Protein AF-A2EHW1-F1 (afdb_monomer_lite)

Organism: Trichomonas vaginalis (strain ATCC PRA-98 / G3) (NCBI:txid412133)

pLDDT: mean 80.48, std 20.57, range [30.06, 97.81]

Radius of gyration: 55.53 Å; chains: 1; bounding box: 112×64×142 Å

Structure (mmCIF, N/CA/C/O backbone):
data_AF-A2EHW1-F1
#
_entry.id   AF-A2EHW1-F1
#
loop_
_atom_site.group_PDB
_atom_site.id
_atom_site.type_symbol
_atom_site.label_atom_id
_atom_site.label_alt_id
_atom_site.label_comp_id
_atom_site.label_asym_id
_atom_site.label_entity_id
_atom_site.label_seq_id
_atom_site.pdbx_PDB_ins_code
_atom_site.Cartn_x
_atom_site.Cartn_y
_atom_site.Cartn_z
_atom_site.occupancy
_atom_site.B_iso_or_equiv
_atom_site.auth_seq_id
_atom_site.auth_comp_id
_atom_site.auth_asym_id
_atom_site.auth_atom_id
_atom_site.pdbx_PDB_model_num
ATOM 1 N N . MET A 1 1 ? 36.639 52.905 -74.252 1.00 49.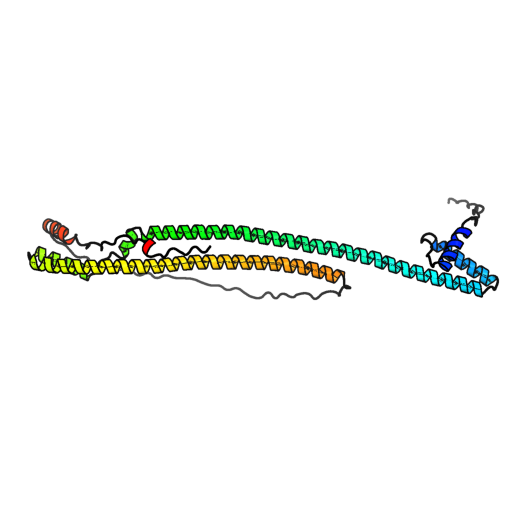22 1 MET A N 1
ATOM 2 C CA . MET A 1 1 ? 37.059 51.633 -74.877 1.00 49.22 1 MET A CA 1
ATOM 3 C C . MET A 1 1 ? 38.467 51.355 -74.392 1.00 49.22 1 MET A C 1
ATOM 5 O O . MET A 1 1 ? 39.350 52.115 -74.764 1.00 49.22 1 MET A O 1
ATOM 9 N N . ASN A 1 2 ? 38.679 50.335 -73.559 1.00 42.06 2 ASN A N 1
ATOM 10 C CA . ASN A 1 2 ? 40.015 50.007 -73.055 1.00 42.06 2 ASN A CA 1
ATOM 11 C C . ASN A 1 2 ? 40.366 48.599 -73.540 1.00 42.06 2 ASN A C 1
ATOM 13 O O . ASN A 1 2 ? 39.681 47.640 -73.194 1.00 42.06 2 ASN A O 1
ATOM 17 N N . SER A 1 3 ? 41.390 48.505 -74.386 1.00 50.28 3 SER A N 1
ATOM 18 C CA . SER A 1 3 ? 41.899 47.240 -74.917 1.00 50.28 3 SER A CA 1
ATOM 19 C C . SER A 1 3 ? 42.761 46.544 -73.861 1.00 50.28 3 SER A C 1
ATOM 21 O O . SER A 1 3 ? 43.635 47.179 -73.271 1.00 50.28 3 SER A O 1
ATOM 23 N N . VAL A 1 4 ? 42.522 45.252 -73.628 1.00 63.62 4 VAL A N 1
ATOM 24 C CA . VAL A 1 4 ? 43.394 44.403 -72.805 1.00 63.62 4 VAL A CA 1
ATOM 25 C C . VAL A 1 4 ? 44.365 43.684 -73.749 1.00 63.62 4 VAL A C 1
ATOM 27 O O . VAL A 1 4 ? 43.897 43.024 -74.679 1.00 63.62 4 VAL A O 1
ATOM 30 N N . PRO A 1 5 ? 45.693 43.802 -73.563 1.00 69.38 5 PRO A N 1
ATOM 31 C CA . PRO A 1 5 ? 46.661 43.151 -74.440 1.00 69.38 5 PRO A CA 1
ATOM 32 C C . PRO A 1 5 ? 46.635 41.618 -74.276 1.00 69.38 5 PRO A C 1
ATOM 34 O O . PRO A 1 5 ? 46.357 41.123 -73.180 1.00 69.38 5 PRO A O 1
ATOM 37 N N . PRO A 1 6 ? 46.943 40.848 -75.337 1.00 63.81 6 PRO A N 1
ATOM 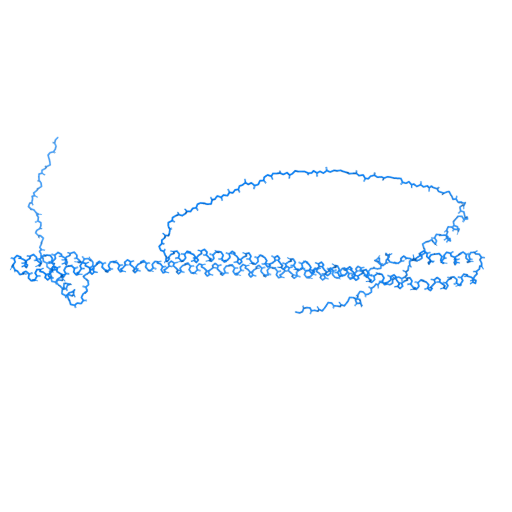38 C CA . PRO A 1 6 ? 46.996 39.392 -75.265 1.00 63.81 6 PRO A CA 1
ATOM 39 C C . PRO A 1 6 ? 48.167 38.916 -74.393 1.00 63.81 6 PRO A C 1
ATOM 41 O O . PRO A 1 6 ? 49.275 39.447 -74.465 1.00 63.81 6 PRO A O 1
ATOM 44 N N . ILE A 1 7 ? 47.920 37.883 -73.586 1.00 60.62 7 ILE A N 1
ATOM 45 C CA . ILE A 1 7 ? 48.936 37.248 -72.736 1.00 60.62 7 ILE A CA 1
ATOM 46 C C . ILE A 1 7 ? 49.773 36.277 -73.598 1.00 60.62 7 ILE A C 1
ATOM 48 O O . ILE A 1 7 ? 49.178 35.495 -74.344 1.00 60.62 7 ILE A O 1
ATOM 52 N N . PRO A 1 8 ? 51.120 36.282 -73.510 1.00 59.97 8 PRO A N 1
ATOM 53 C CA . PRO A 1 8 ? 51.968 35.326 -74.225 1.00 59.97 8 PRO A CA 1
ATOM 54 C C . PRO A 1 8 ? 51.675 33.867 -73.846 1.00 59.97 8 PRO A C 1
ATOM 56 O O . PRO A 1 8 ? 51.462 33.551 -72.677 1.00 59.97 8 PRO A O 1
ATOM 59 N N . ILE A 1 9 ? 51.699 32.970 -74.836 1.00 58.19 9 ILE A N 1
ATOM 60 C CA . ILE A 1 9 ? 51.361 31.543 -74.667 1.00 58.19 9 ILE A CA 1
ATOM 61 C C . ILE A 1 9 ? 52.586 30.697 -74.253 1.00 58.19 9 ILE A C 1
ATOM 63 O O . ILE A 1 9 ? 52.431 29.616 -73.678 1.00 58.19 9 ILE A O 1
ATOM 67 N N . ASP A 1 10 ? 53.804 31.203 -74.464 1.00 54.31 10 ASP A N 1
ATOM 68 C CA . ASP A 1 10 ? 55.065 30.476 -74.262 1.00 54.31 10 ASP A CA 1
ATOM 69 C C . ASP A 1 10 ? 55.515 30.395 -72.792 1.00 54.31 10 ASP A C 1
ATOM 71 O O . ASP A 1 10 ? 56.568 30.898 -72.400 1.00 54.31 10 ASP A O 1
ATOM 75 N N . SER A 1 11 ? 54.711 29.732 -71.956 1.00 52.84 11 SER A N 1
ATOM 76 C CA . SER A 1 11 ? 55.116 29.194 -70.645 1.00 52.84 11 SER A CA 1
ATOM 77 C C . SER A 1 11 ? 54.158 28.102 -70.150 1.00 52.84 11 SER A C 1
ATOM 79 O O . SER A 1 11 ? 53.658 28.151 -69.027 1.00 52.84 11 SER A O 1
ATOM 81 N N . ILE A 1 12 ? 53.913 27.069 -70.966 1.00 50.34 12 ILE A N 1
ATOM 82 C CA . ILE A 1 12 ? 53.386 25.796 -70.448 1.00 50.34 12 ILE A CA 1
ATOM 83 C C . ILE A 1 12 ? 54.565 25.043 -69.807 1.00 50.34 12 ILE A C 1
ATOM 85 O O . ILE A 1 12 ? 55.431 24.561 -70.543 1.00 50.34 12 ILE A O 1
ATOM 89 N N . PRO A 1 13 ? 54.642 24.903 -68.468 1.00 43.25 13 PRO A N 1
ATOM 90 C CA . PRO A 1 13 ? 55.707 24.123 -67.854 1.00 43.25 13 PRO A CA 1
ATOM 91 C C . PRO A 1 13 ? 55.554 22.656 -68.263 1.00 43.25 13 PRO A C 1
ATOM 93 O O . PRO A 1 13 ? 54.538 22.021 -67.963 1.00 43.25 13 PRO A O 1
ATOM 96 N N . GLN A 1 14 ? 56.564 22.096 -68.938 1.00 45.50 14 GLN A N 1
ATOM 97 C CA . GLN A 1 14 ? 56.573 20.669 -69.251 1.00 45.50 14 GLN A CA 1
ATOM 98 C C . GLN A 1 14 ? 56.538 19.866 -67.948 1.00 45.50 14 GLN A C 1
ATOM 100 O O . GLN A 1 14 ? 57.493 19.846 -67.170 1.00 45.50 14 GLN A O 1
ATOM 105 N N . ARG A 1 15 ? 55.406 19.199 -67.708 1.00 42.69 15 ARG A N 1
ATOM 106 C CA . ARG A 1 15 ? 55.162 18.386 -66.517 1.00 42.69 15 ARG A CA 1
ATOM 107 C C . ARG A 1 15 ? 56.039 17.135 -66.569 1.00 42.69 15 ARG A C 1
ATOM 109 O O . ARG A 1 15 ? 55.625 16.122 -67.129 1.00 42.69 15 ARG A O 1
ATOM 116 N N . GLN A 1 16 ? 57.250 17.224 -66.018 1.00 37.16 16 GLN A N 1
ATOM 117 C CA . GLN A 1 16 ? 58.227 16.137 -66.074 1.00 37.16 16 GLN A CA 1
ATOM 118 C C . GLN A 1 16 ? 57.637 14.818 -65.531 1.00 37.16 16 GLN A C 1
ATOM 120 O O . GLN A 1 16 ? 57.125 14.795 -64.408 1.00 37.16 16 GLN A O 1
ATOM 125 N N . PRO A 1 17 ? 57.715 13.707 -66.287 1.00 47.66 17 PRO A N 1
ATOM 126 C CA . PRO A 1 17 ? 57.222 12.403 -65.855 1.00 47.66 17 PRO A CA 1
ATOM 127 C C . PRO A 1 17 ? 58.277 11.659 -65.012 1.00 47.66 17 PRO A C 1
ATOM 129 O O . PRO A 1 17 ? 58.669 10.538 -65.333 1.00 47.66 17 PRO A O 1
ATOM 132 N N . SER A 1 18 ? 58.769 12.288 -63.943 1.00 43.53 18 SER A N 1
ATOM 133 C CA . SER A 1 18 ? 59.871 11.788 -63.112 1.00 43.53 18 SER A CA 1
ATOM 134 C C . SER A 1 18 ? 59.390 11.210 -61.766 1.00 43.53 18 SER A C 1
ATOM 136 O O . SER A 1 18 ? 58.634 11.826 -61.020 1.00 43.53 18 SER A O 1
ATOM 138 N N . GLY A 1 19 ? 59.836 9.989 -61.441 1.00 45.03 19 GLY A N 1
ATOM 139 C CA . GLY A 1 19 ? 59.755 9.387 -60.097 1.00 45.03 19 GLY A CA 1
ATOM 140 C C . GLY A 1 19 ? 58.565 8.462 -59.783 1.00 45.03 19 GLY A C 1
ATOM 141 O O . GLY A 1 19 ? 58.765 7.439 -59.134 1.00 45.03 19 GLY A O 1
ATOM 142 N N . MET A 1 20 ? 57.339 8.749 -60.240 1.00 50.03 20 MET A N 1
ATOM 143 C CA . MET A 1 20 ? 56.143 8.019 -59.754 1.00 50.03 20 MET A CA 1
ATOM 144 C C . MET A 1 20 ? 55.995 6.551 -60.209 1.00 50.03 20 MET A C 1
ATOM 146 O O . MET A 1 20 ? 55.277 5.796 -59.561 1.00 50.03 20 MET A O 1
ATOM 150 N N . GLY A 1 21 ? 56.640 6.117 -61.297 1.00 51.91 21 GLY A N 1
ATOM 151 C CA . GLY A 1 21 ? 56.399 4.779 -61.865 1.00 51.91 21 GLY A CA 1
ATOM 152 C C . GLY A 1 21 ? 56.788 3.614 -60.942 1.00 51.91 21 GLY A C 1
ATOM 153 O O . GLY A 1 21 ? 56.045 2.641 -60.825 1.00 51.91 21 GLY A O 1
ATOM 154 N N . ALA A 1 22 ? 57.925 3.731 -60.248 1.00 59.19 22 ALA A N 1
ATOM 155 C CA . ALA A 1 22 ? 58.480 2.649 -59.433 1.00 59.19 22 ALA A CA 1
ATOM 156 C C . ALA A 1 22 ? 57.615 2.308 -58.207 1.00 59.19 22 ALA A C 1
ATOM 158 O O . ALA A 1 22 ? 57.425 1.133 -57.904 1.00 59.19 22 ALA A O 1
ATOM 159 N N . SER A 1 23 ? 57.047 3.308 -57.523 1.00 71.56 23 SER A N 1
ATOM 160 C CA . SER A 1 23 ? 56.159 3.057 -56.380 1.00 71.56 23 SER A CA 1
ATOM 161 C C . SER A 1 23 ? 54.808 2.495 -56.821 1.00 71.56 23 SER A C 1
ATOM 163 O O . SER A 1 23 ? 54.303 1.569 -56.195 1.00 71.56 23 SER A O 1
ATOM 165 N N . VAL A 1 24 ? 54.240 2.992 -57.925 1.00 82.12 24 VAL A N 1
ATOM 166 C CA . VAL A 1 24 ? 52.931 2.544 -58.430 1.00 82.12 24 VAL A CA 1
ATOM 167 C C . VAL A 1 24 ? 52.966 1.081 -58.905 1.00 82.12 24 VAL A C 1
ATOM 169 O O . VAL A 1 24 ? 52.016 0.344 -58.640 1.00 82.12 24 VAL A O 1
ATOM 172 N N . GLN A 1 25 ? 54.066 0.631 -59.522 1.00 83.88 25 GLN A N 1
ATOM 173 C CA . GLN A 1 25 ? 54.260 -0.773 -59.912 1.00 83.88 25 GLN A CA 1
ATOM 174 C C . GLN A 1 25 ? 54.230 -1.729 -58.702 1.00 83.88 25 GLN A C 1
ATOM 176 O O . GLN A 1 25 ? 53.579 -2.771 -58.769 1.00 83.88 25 GLN A O 1
ATOM 181 N N . VAL A 1 26 ? 54.845 -1.356 -57.570 1.00 88.44 26 VAL A N 1
ATOM 182 C CA . VAL A 1 26 ? 54.869 -2.192 -56.351 1.00 88.44 26 VAL A CA 1
ATOM 183 C C . VAL A 1 26 ? 53.459 -2.501 -55.839 1.00 88.44 26 VAL A C 1
ATOM 185 O O . VAL A 1 26 ? 53.190 -3.635 -55.452 1.00 88.44 26 VAL A O 1
ATOM 188 N N . TYR A 1 27 ? 52.517 -1.554 -55.896 1.00 88.06 27 TYR A N 1
ATOM 189 C CA . TYR A 1 27 ? 51.133 -1.822 -55.478 1.00 88.06 27 TYR A CA 1
ATOM 190 C C . TYR A 1 27 ? 50.378 -2.763 -56.428 1.00 88.06 27 TYR A C 1
ATOM 192 O O . TYR A 1 27 ? 49.493 -3.491 -55.981 1.00 88.06 27 TYR A O 1
ATOM 200 N N . ILE A 1 28 ? 50.728 -2.785 -57.718 1.00 87.44 28 ILE A N 1
ATOM 201 C CA . ILE A 1 28 ? 50.175 -3.754 -58.676 1.00 87.44 28 ILE A CA 1
ATOM 202 C C . ILE A 1 28 ? 50.731 -5.148 -58.372 1.00 87.44 28 ILE A C 1
ATOM 204 O O . ILE A 1 28 ? 49.962 -6.104 -58.273 1.00 87.44 28 ILE A O 1
ATOM 208 N N . ASP A 1 29 ? 52.043 -5.263 -58.161 1.00 89.25 29 ASP A N 1
ATOM 209 C CA . ASP A 1 29 ? 52.689 -6.543 -57.861 1.00 89.25 29 ASP A CA 1
ATOM 210 C C . ASP A 1 29 ? 52.258 -7.108 -56.500 1.00 89.25 29 ASP A C 1
ATOM 212 O O . ASP A 1 29 ? 52.049 -8.317 -56.382 1.00 89.25 29 ASP A O 1
ATOM 216 N N . ASN A 1 30 ? 52.043 -6.256 -55.493 1.00 88.75 30 ASN A N 1
ATOM 217 C CA . ASN A 1 30 ? 51.473 -6.659 -54.206 1.00 88.75 30 ASN A CA 1
ATOM 218 C C . ASN A 1 30 ? 50.011 -7.103 -54.361 1.00 88.75 30 ASN A C 1
ATOM 220 O O . ASN A 1 30 ? 49.659 -8.184 -53.896 1.00 88.75 30 ASN A O 1
ATOM 224 N N . PHE A 1 31 ? 49.168 -6.371 -55.101 1.00 90.12 31 PHE A N 1
ATOM 225 C CA . PHE A 1 31 ? 47.794 -6.819 -55.364 1.00 90.12 31 PHE A CA 1
ATOM 226 C C . PHE A 1 31 ? 47.738 -8.154 -56.136 1.00 90.12 31 PHE A C 1
ATOM 228 O O . PHE A 1 31 ? 46.830 -8.958 -55.926 1.00 90.12 31 PHE A O 1
ATOM 235 N N . VAL A 1 32 ? 48.717 -8.440 -56.999 1.00 88.38 32 VAL A N 1
ATOM 236 C CA . VAL A 1 32 ? 48.831 -9.740 -57.684 1.00 88.38 32 VAL A CA 1
ATOM 237 C C . VAL A 1 32 ? 49.306 -10.858 -56.741 1.00 88.38 32 VAL A C 1
ATOM 239 O O . VAL A 1 32 ? 48.840 -11.987 -56.886 1.00 88.38 32 VAL A O 1
ATOM 242 N N . LYS A 1 33 ? 50.193 -10.570 -55.776 1.00 89.81 33 LYS A N 1
ATOM 243 C CA . LYS A 1 33 ? 50.791 -11.568 -54.863 1.00 89.81 33 LYS A CA 1
ATOM 244 C C . LYS A 1 33 ? 49.969 -11.839 -53.598 1.00 89.81 33 LYS A C 1
ATOM 246 O O . LYS A 1 33 ? 49.763 -12.998 -53.257 1.00 89.81 33 LYS A O 1
ATOM 251 N N . SER A 1 34 ? 49.517 -10.796 -52.903 1.00 84.38 34 SER A N 1
ATOM 252 C CA . SER A 1 34 ? 48.830 -10.869 -51.601 1.00 84.38 34 SER A CA 1
ATOM 253 C C . SER A 1 34 ? 47.405 -10.303 -51.611 1.00 84.38 34 SER A C 1
ATOM 255 O O . SER A 1 34 ? 46.733 -10.331 -50.582 1.00 84.38 34 SER A O 1
ATOM 257 N N . LYS A 1 35 ? 46.916 -9.802 -52.760 1.00 84.88 35 LYS A N 1
ATOM 258 C CA . LYS A 1 35 ? 45.606 -9.126 -52.915 1.00 84.88 35 LYS A CA 1
ATOM 259 C C . LYS A 1 35 ? 45.428 -7.873 -52.039 1.00 84.88 35 LYS A C 1
ATOM 261 O O . LYS A 1 35 ? 44.315 -7.362 -51.914 1.00 84.88 35 LYS A O 1
ATOM 266 N N . GLU A 1 36 ? 46.519 -7.321 -51.507 1.00 87.00 36 GLU A N 1
ATOM 267 C CA . GLU A 1 36 ? 46.533 -6.045 -50.787 1.00 87.00 36 GLU A CA 1
ATOM 268 C C . GLU A 1 36 ? 46.075 -4.881 -51.677 1.00 87.00 36 GLU A C 1
ATOM 270 O O . GLU A 1 36 ? 46.576 -4.682 -52.785 1.00 87.00 36 GLU A O 1
ATOM 275 N N . LEU A 1 37 ? 45.124 -4.086 -51.181 1.00 88.50 37 LEU A N 1
ATOM 276 C CA . LEU A 1 37 ? 44.618 -2.914 -51.891 1.00 88.50 37 LEU A CA 1
ATOM 277 C C . LEU A 1 37 ? 45.583 -1.719 -51.766 1.00 88.50 37 LEU A C 1
ATOM 279 O O . LEU A 1 37 ? 46.001 -1.394 -50.652 1.00 88.50 37 LEU A O 1
ATOM 283 N N . PRO A 1 38 ? 45.870 -0.987 -52.863 1.00 88.56 38 PRO A N 1
ATOM 284 C CA . PRO A 1 38 ? 46.638 0.251 -52.785 1.00 88.56 38 PRO A CA 1
ATOM 285 C C . PRO A 1 38 ? 45.957 1.310 -51.891 1.00 88.56 38 PRO A C 1
ATOM 287 O O . PRO A 1 38 ? 44.718 1.371 -51.846 1.00 88.56 38 PRO A O 1
ATOM 290 N N . PRO A 1 39 ? 46.716 2.216 -51.243 1.00 87.81 39 PRO A N 1
ATOM 291 C CA . PRO A 1 39 ? 46.153 3.293 -50.432 1.00 87.81 39 PRO A CA 1
ATOM 292 C C . PRO A 1 39 ? 45.126 4.151 -51.201 1.00 87.81 39 PRO A C 1
ATOM 294 O O . PRO A 1 39 ? 45.353 4.462 -52.376 1.00 87.81 39 PRO A O 1
ATOM 297 N N . PRO A 1 40 ? 44.025 4.614 -50.569 1.00 84.81 40 PRO A N 1
ATOM 298 C CA . PRO A 1 40 ? 42.991 5.405 -51.248 1.00 84.81 40 PRO A CA 1
ATOM 299 C C . PRO A 1 40 ? 43.506 6.671 -51.950 1.00 84.81 40 PRO A C 1
ATOM 301 O O . PRO A 1 40 ? 42.953 7.066 -52.974 1.00 84.81 40 PRO A O 1
ATOM 304 N N . SER A 1 41 ? 44.582 7.273 -51.435 1.00 89.31 41 SER A N 1
ATOM 305 C CA . SER A 1 41 ? 45.274 8.431 -52.019 1.00 89.31 41 SER A CA 1
ATOM 306 C C . SER A 1 41 ? 46.006 8.127 -53.332 1.00 89.31 41 SER A C 1
ATOM 308 O O . SER A 1 41 ? 46.181 9.022 -54.152 1.00 89.31 41 SER A O 1
ATOM 310 N N . GLN A 1 42 ? 46.420 6.877 -53.550 1.00 89.50 42 GLN A N 1
ATOM 311 C CA . GLN A 1 42 ? 47.201 6.449 -54.716 1.00 89.50 42 GLN A CA 1
ATOM 312 C C . GLN A 1 42 ? 46.383 5.626 -55.719 1.00 89.50 42 GLN A C 1
ATOM 314 O O . GLN A 1 42 ? 46.794 5.479 -56.870 1.00 89.50 42 GLN A O 1
ATOM 319 N N . LYS A 1 43 ? 45.188 5.163 -55.323 1.00 88.50 43 LYS A N 1
ATOM 320 C CA . LYS A 1 43 ? 44.203 4.456 -56.158 1.00 88.50 43 LYS A CA 1
ATOM 321 C C . LYS A 1 43 ? 44.100 5.006 -57.588 1.00 88.50 43 LYS A C 1
ATOM 323 O O . LYS A 1 43 ? 44.143 4.238 -58.544 1.00 88.50 43 LYS A O 1
ATOM 328 N N . ALA A 1 44 ? 43.972 6.326 -57.743 1.00 90.12 44 ALA A N 1
ATOM 329 C CA . ALA A 1 44 ? 43.828 6.962 -59.054 1.00 90.12 44 ALA A CA 1
ATOM 330 C C . ALA A 1 44 ? 45.074 6.787 -59.943 1.00 90.12 44 ALA A C 1
ATOM 332 O O . ALA A 1 44 ? 44.933 6.488 -61.126 1.00 90.12 44 ALA A O 1
ATOM 333 N N . ALA A 1 45 ? 46.278 6.907 -59.374 1.00 91.19 45 ALA A N 1
ATOM 334 C CA . ALA A 1 45 ? 47.534 6.704 -60.095 1.00 91.19 45 ALA A CA 1
ATOM 335 C C . ALA A 1 45 ? 47.733 5.231 -60.491 1.00 91.19 45 ALA A C 1
ATOM 337 O O . ALA A 1 45 ? 48.152 4.953 -61.612 1.00 91.19 45 ALA A O 1
ATOM 338 N N . VAL A 1 46 ? 47.362 4.287 -59.615 1.00 92.00 46 VAL A N 1
ATOM 339 C CA . VAL A 1 46 ? 47.406 2.842 -59.911 1.00 92.00 46 VAL A CA 1
ATOM 340 C C . VAL A 1 46 ? 46.479 2.482 -61.073 1.00 92.00 46 VAL A C 1
ATOM 342 O O . VAL A 1 46 ? 46.910 1.791 -61.994 1.00 92.00 46 VAL A O 1
ATOM 345 N N . PHE A 1 47 ? 45.242 2.993 -61.096 1.00 93.69 47 PHE A N 1
ATOM 346 C CA . PHE A 1 47 ? 44.338 2.756 -62.228 1.00 93.69 47 PHE A CA 1
ATOM 347 C C . PHE A 1 47 ? 44.823 3.415 -63.523 1.00 93.69 47 PHE A C 1
ATOM 349 O O . PHE A 1 47 ? 44.871 2.739 -64.545 1.00 93.69 47 PHE A O 1
ATOM 356 N N . GLN A 1 48 ? 45.274 4.673 -63.483 1.00 92.75 48 GLN A N 1
ATOM 357 C CA . GLN A 1 48 ? 45.843 5.348 -64.659 1.00 92.75 48 GLN A CA 1
ATOM 358 C C . GLN A 1 48 ? 47.057 4.600 -65.233 1.00 92.75 48 GLN A C 1
ATOM 360 O O . GLN A 1 48 ? 47.208 4.511 -66.451 1.00 92.75 48 GLN A O 1
ATOM 365 N N . TYR A 1 49 ? 47.904 4.025 -64.375 1.00 93.75 49 TYR A N 1
ATOM 366 C CA . TYR A 1 49 ? 49.061 3.246 -64.805 1.00 93.75 49 TYR A CA 1
ATOM 367 C C . TYR A 1 49 ? 48.675 1.856 -65.341 1.00 93.75 49 TYR A C 1
ATOM 369 O O . TYR A 1 49 ? 49.200 1.452 -66.374 1.00 93.75 49 TYR A O 1
ATOM 377 N N . LEU A 1 50 ? 47.699 1.164 -64.736 1.00 92.62 50 LEU A N 1
ATOM 378 C CA . LEU A 1 50 ? 47.122 -0.075 -65.289 1.00 92.62 50 LEU A CA 1
ATOM 379 C C . LEU A 1 50 ? 46.452 0.149 -66.654 1.00 92.62 50 LEU A C 1
ATOM 381 O O . LEU A 1 50 ? 46.629 -0.660 -67.566 1.00 92.62 50 LEU A O 1
ATOM 385 N N . ASP A 1 51 ? 45.699 1.241 -66.812 1.00 93.88 51 ASP A N 1
ATOM 386 C CA . ASP A 1 51 ? 45.087 1.614 -68.088 1.00 93.88 51 ASP A CA 1
ATOM 387 C C . ASP A 1 51 ? 46.158 1.935 -69.142 1.00 93.88 51 ASP A C 1
ATOM 389 O O . ASP A 1 51 ? 46.020 1.483 -70.281 1.00 93.88 51 ASP A O 1
ATOM 393 N N . LYS A 1 52 ? 47.252 2.621 -68.767 1.00 94.06 52 LYS A N 1
ATOM 394 C CA . LYS A 1 52 ? 48.409 2.833 -69.651 1.00 94.06 52 LYS A CA 1
ATOM 395 C C . LYS A 1 52 ? 49.061 1.508 -70.059 1.00 94.06 52 LYS A C 1
ATOM 397 O O . LYS A 1 52 ? 49.166 1.248 -71.250 1.00 94.06 52 LYS A O 1
ATOM 402 N N . LEU A 1 53 ? 49.434 0.648 -69.107 1.00 93.19 53 LEU A N 1
ATOM 403 C CA . LEU A 1 53 ? 50.059 -0.655 -69.388 1.00 93.19 53 LEU A CA 1
ATOM 404 C C . LEU A 1 53 ? 49.189 -1.526 -70.310 1.00 93.19 53 LEU A C 1
ATOM 406 O O . LEU A 1 53 ? 49.704 -2.170 -71.224 1.00 93.19 53 LEU A O 1
ATOM 410 N N . ARG A 1 54 ? 47.860 -1.502 -70.132 1.00 95.19 54 ARG A N 1
ATOM 411 C CA . ARG A 1 54 ? 46.912 -2.165 -71.041 1.00 95.19 54 ARG A CA 1
ATOM 412 C C . ARG A 1 54 ? 46.963 -1.584 -72.458 1.00 95.19 54 ARG A C 1
ATOM 414 O O . ARG A 1 54 ? 46.916 -2.353 -73.415 1.00 95.19 54 ARG A O 1
ATOM 421 N N . ILE A 1 55 ? 47.009 -0.257 -72.599 1.00 94.06 55 ILE A N 1
ATOM 422 C CA . ILE A 1 55 ? 47.056 0.431 -73.900 1.00 94.06 55 ILE A CA 1
ATOM 423 C C . ILE A 1 55 ? 48.394 0.165 -74.605 1.00 94.06 55 ILE A C 1
ATOM 425 O O . ILE A 1 55 ? 48.383 -0.241 -75.765 1.00 94.06 55 ILE A O 1
ATOM 429 N N . ASP A 1 56 ? 49.519 0.296 -73.902 1.00 94.88 56 ASP A N 1
ATOM 430 C CA . ASP A 1 56 ? 50.864 0.049 -74.438 1.00 94.88 56 ASP A CA 1
ATOM 431 C C . ASP A 1 56 ? 51.020 -1.416 -74.902 1.00 94.88 56 ASP A C 1
ATOM 433 O O . ASP A 1 56 ? 51.524 -1.683 -75.998 1.00 94.88 56 ASP A O 1
ATOM 437 N N . ALA A 1 57 ? 50.504 -2.378 -74.123 1.00 93.69 57 ALA A N 1
ATOM 438 C CA . ALA A 1 57 ? 50.475 -3.793 -74.500 1.00 93.69 57 ALA A CA 1
ATOM 439 C C . ALA A 1 57 ? 49.558 -4.059 -75.709 1.00 93.69 57 ALA A C 1
ATOM 441 O O . ALA A 1 57 ? 49.922 -4.824 -76.603 1.00 93.69 57 ALA A O 1
ATOM 442 N N . ALA A 1 58 ? 48.388 -3.414 -75.780 1.00 93.12 58 ALA A N 1
ATOM 443 C CA . ALA A 1 58 ? 47.464 -3.559 -76.907 1.00 93.12 58 ALA A CA 1
ATOM 444 C C . ALA A 1 58 ? 48.033 -2.967 -78.210 1.00 93.12 58 ALA A C 1
ATOM 446 O O . ALA A 1 58 ? 47.937 -3.607 -79.259 1.00 93.12 58 ALA A O 1
ATOM 447 N N . ALA A 1 59 ? 48.678 -1.797 -78.144 1.00 94.38 59 ALA A N 1
ATOM 448 C CA . ALA A 1 59 ? 49.388 -1.186 -79.269 1.00 94.38 59 ALA A CA 1
ATOM 449 C C . ALA A 1 59 ? 50.541 -2.081 -79.763 1.00 94.38 59 ALA A C 1
ATOM 451 O O . ALA A 1 59 ? 50.700 -2.287 -80.966 1.00 94.38 59 ALA A O 1
ATOM 452 N N . SER A 1 60 ? 51.263 -2.712 -78.832 1.00 95.12 60 SER A N 1
ATOM 453 C CA . SER A 1 60 ? 52.322 -3.696 -79.110 1.00 95.12 60 SER A CA 1
ATOM 454 C C . SER A 1 60 ? 51.804 -5.074 -79.564 1.00 95.12 60 SER A C 1
ATOM 456 O O . SER A 1 60 ? 52.590 -6.008 -79.706 1.00 95.12 60 SER A O 1
ATOM 458 N N . ARG A 1 61 ? 50.487 -5.237 -79.786 1.00 93.44 61 ARG A N 1
ATOM 459 C CA . ARG A 1 61 ? 49.806 -6.505 -80.139 1.00 93.44 61 ARG A CA 1
ATOM 460 C C . ARG A 1 61 ? 49.954 -7.631 -79.095 1.00 93.44 61 ARG A C 1
ATOM 462 O O . ARG A 1 61 ? 49.642 -8.788 -79.371 1.00 93.44 61 ARG A O 1
ATOM 469 N N . MET A 1 62 ? 50.360 -7.308 -77.867 1.00 95.44 62 MET A N 1
ATOM 470 C CA . MET A 1 62 ? 50.507 -8.240 -76.741 1.00 95.44 62 MET A CA 1
ATOM 471 C C . MET A 1 62 ? 49.165 -8.445 -76.018 1.00 95.44 62 MET A C 1
ATOM 473 O O . MET A 1 62 ? 48.987 -8.121 -74.843 1.00 95.44 62 MET A O 1
ATOM 477 N N . TYR A 1 63 ? 48.179 -8.988 -76.742 1.00 93.25 63 TYR A N 1
ATOM 478 C CA . TYR A 1 63 ? 46.786 -9.080 -76.280 1.00 93.25 63 TYR A CA 1
ATOM 479 C C . TYR A 1 63 ? 46.599 -9.882 -74.980 1.00 93.25 63 TYR A C 1
ATOM 481 O O . TYR A 1 63 ? 45.694 -9.577 -74.204 1.00 93.25 63 TYR A O 1
ATOM 489 N N . LYS A 1 64 ? 47.461 -10.875 -74.710 1.00 94.56 64 LYS A N 1
ATOM 490 C CA . LYS A 1 64 ? 47.433 -11.664 -73.464 1.00 94.56 64 LYS A CA 1
ATOM 491 C C . LYS A 1 64 ? 47.705 -10.792 -72.234 1.00 94.56 64 LYS A C 1
ATOM 493 O O . LYS A 1 64 ? 46.983 -10.890 -71.244 1.00 94.56 64 LYS A O 1
ATOM 498 N N . ASP A 1 65 ? 48.690 -9.903 -72.315 1.00 91.12 65 ASP A N 1
ATOM 499 C CA . ASP A 1 65 ? 49.048 -9.008 -71.214 1.00 91.12 65 ASP A CA 1
ATOM 500 C C . ASP A 1 65 ? 48.055 -7.850 -71.082 1.00 91.12 65 ASP A C 1
ATOM 502 O O . ASP A 1 65 ? 47.644 -7.521 -69.971 1.00 91.12 65 ASP A O 1
ATOM 506 N N . ALA A 1 66 ? 47.541 -7.317 -72.196 1.00 91.94 66 ALA A N 1
ATOM 507 C CA . ALA A 1 66 ? 46.431 -6.362 -72.161 1.00 91.94 66 ALA A CA 1
ATOM 508 C C . ALA A 1 66 ? 45.189 -6.941 -71.441 1.00 91.94 66 ALA A C 1
ATOM 510 O O . ALA A 1 66 ? 44.602 -6.276 -70.583 1.00 91.94 66 ALA A O 1
ATOM 511 N N . ALA A 1 67 ? 44.828 -8.202 -71.713 1.00 94.44 67 ALA A N 1
ATOM 512 C CA . ALA A 1 67 ? 43.748 -8.898 -71.010 1.00 94.44 67 ALA A CA 1
ATOM 513 C C . ALA A 1 67 ? 44.061 -9.114 -69.515 1.00 94.44 67 ALA A C 1
ATOM 515 O O . ALA A 1 67 ? 43.197 -8.886 -68.666 1.00 94.44 67 ALA A O 1
ATOM 516 N N . LYS A 1 68 ? 45.306 -9.474 -69.172 1.00 95.06 68 LYS A N 1
ATOM 517 C CA . LYS A 1 68 ? 45.783 -9.604 -67.784 1.00 95.06 68 LYS A CA 1
ATOM 518 C C . LYS A 1 68 ? 45.657 -8.285 -67.009 1.00 95.06 68 LYS A C 1
ATOM 520 O O . LYS A 1 68 ? 45.071 -8.281 -65.928 1.00 95.06 68 LYS A O 1
ATOM 525 N N . TYR A 1 69 ? 46.125 -7.162 -67.561 1.00 94.25 69 TYR A N 1
ATOM 526 C CA . TYR A 1 69 ? 45.981 -5.842 -66.930 1.00 94.25 69 TYR A CA 1
ATOM 527 C C . TYR A 1 69 ? 44.511 -5.411 -66.807 1.00 94.25 69 TYR A C 1
ATOM 529 O O . TYR A 1 69 ? 44.115 -4.852 -65.782 1.00 94.25 69 TYR A O 1
ATOM 537 N N . GLN A 1 70 ? 43.669 -5.724 -67.801 1.00 94.62 70 GLN A N 1
ATOM 538 C CA . GLN A 1 70 ? 42.227 -5.479 -67.717 1.00 94.62 70 GLN A CA 1
ATOM 539 C C . GLN A 1 70 ? 41.569 -6.292 -66.590 1.00 94.62 70 GLN A C 1
ATOM 541 O O . GLN A 1 70 ? 40.733 -5.746 -65.869 1.00 94.62 70 GLN A O 1
ATOM 546 N N . GLN A 1 71 ? 41.943 -7.562 -66.407 1.00 94.25 71 GLN A N 1
ATOM 547 C CA . GLN A 1 71 ? 41.400 -8.389 -65.330 1.00 94.25 71 GLN A CA 1
ATOM 548 C C . GLN A 1 71 ? 41.891 -7.926 -63.953 1.00 94.25 71 GLN A C 1
ATOM 550 O O . GLN A 1 71 ? 41.073 -7.768 -63.055 1.00 94.25 71 GLN A O 1
ATOM 555 N N . ILE A 1 72 ? 43.180 -7.594 -63.802 1.00 92.88 72 ILE A N 1
ATOM 556 C CA . ILE A 1 72 ? 43.726 -6.995 -62.569 1.00 92.88 72 ILE A CA 1
ATOM 557 C C . ILE A 1 72 ? 42.964 -5.711 -62.201 1.00 92.88 72 ILE A C 1
ATOM 559 O O . ILE A 1 72 ? 42.606 -5.520 -61.040 1.00 92.88 72 ILE A O 1
ATOM 563 N N . SER A 1 73 ? 42.657 -4.859 -63.186 1.00 92.75 73 SER A N 1
ATOM 564 C CA . SER A 1 73 ? 41.862 -3.645 -62.974 1.00 92.75 73 SER A CA 1
ATOM 565 C C . SER A 1 73 ? 40.431 -3.960 -62.499 1.00 92.75 73 SER A C 1
ATOM 567 O O . SER A 1 73 ? 39.975 -3.373 -61.517 1.00 92.75 73 SER A O 1
ATOM 569 N N . LYS A 1 74 ? 39.742 -4.939 -63.108 1.00 94.06 74 LYS A N 1
ATOM 570 C CA . LYS A 1 74 ? 38.406 -5.396 -62.666 1.00 94.06 74 LYS A CA 1
ATOM 571 C C . LYS A 1 74 ? 38.422 -5.970 -61.245 1.00 94.06 74 LYS A C 1
ATOM 573 O O . LYS A 1 74 ? 37.641 -5.521 -60.408 1.00 94.06 74 LYS A O 1
ATOM 578 N N . ASP A 1 75 ? 39.328 -6.908 -60.966 1.00 91.38 75 ASP A N 1
ATOM 579 C CA . ASP A 1 75 ? 39.534 -7.510 -59.643 1.00 91.38 75 ASP A CA 1
ATOM 580 C C . ASP A 1 75 ? 39.730 -6.424 -58.572 1.00 91.38 75 ASP A C 1
ATOM 582 O O . ASP A 1 75 ? 39.108 -6.458 -57.510 1.00 91.38 75 ASP A O 1
ATOM 586 N N . MET A 1 76 ? 40.580 -5.432 -58.858 1.00 91.19 76 MET A N 1
ATOM 587 C CA . MET A 1 76 ? 40.899 -4.349 -57.929 1.00 91.19 76 MET A CA 1
ATOM 588 C C . MET A 1 76 ? 39.708 -3.399 -57.727 1.00 91.19 76 MET A C 1
ATOM 590 O O . MET A 1 76 ? 39.452 -2.967 -56.603 1.00 91.19 76 MET A O 1
ATOM 594 N N . GLN A 1 77 ? 38.932 -3.100 -58.776 1.00 90.75 77 GLN A N 1
ATOM 595 C CA . GLN A 1 77 ? 37.683 -2.336 -58.655 1.00 90.75 77 GLN A CA 1
ATOM 596 C C . GLN A 1 77 ? 36.659 -3.062 -57.773 1.00 90.75 77 GLN A C 1
ATOM 598 O O . GLN A 1 77 ? 36.062 -2.432 -56.898 1.00 90.75 77 GLN A O 1
ATOM 603 N N . GLN A 1 78 ? 36.499 -4.377 -57.950 1.00 91.50 78 GLN A N 1
ATOM 604 C CA . GLN A 1 78 ? 35.608 -5.202 -57.134 1.00 91.50 78 GLN A CA 1
ATOM 605 C C . GLN A 1 78 ? 36.078 -5.275 -55.674 1.00 91.50 78 GLN A C 1
ATOM 607 O O . GLN A 1 78 ? 35.271 -5.080 -54.767 1.00 91.50 78 GLN A O 1
ATOM 612 N N . ALA A 1 79 ? 37.375 -5.466 -55.426 1.00 89.19 79 ALA A N 1
ATOM 613 C CA . ALA A 1 79 ? 37.938 -5.470 -54.077 1.00 89.19 79 ALA A CA 1
ATOM 614 C C . ALA A 1 79 ? 37.756 -4.110 -53.366 1.00 89.19 79 ALA A C 1
ATOM 616 O O . ALA A 1 79 ? 37.318 -4.070 -52.217 1.00 89.19 79 ALA A O 1
ATOM 617 N N . TYR A 1 80 ? 37.972 -2.984 -54.060 1.00 88.62 80 TYR A N 1
ATOM 618 C CA . TYR A 1 80 ? 37.664 -1.651 -53.520 1.00 88.62 80 TYR A CA 1
ATOM 619 C C . TYR A 1 80 ? 36.169 -1.419 -53.258 1.00 88.62 80 TYR A C 1
ATOM 621 O O . TYR A 1 80 ? 35.830 -0.622 -52.382 1.00 88.62 80 TYR A O 1
ATOM 629 N N . PHE A 1 81 ? 35.274 -2.044 -54.028 1.00 89.00 81 PHE A N 1
ATOM 630 C CA . PHE A 1 81 ? 33.835 -1.991 -53.768 1.00 89.00 81 PHE A CA 1
ATOM 631 C C . PHE A 1 81 ? 33.493 -2.772 -52.493 1.00 89.00 81 PHE A C 1
ATOM 633 O O . PHE A 1 81 ? 32.855 -2.220 -51.600 1.00 89.00 81 PHE A O 1
ATOM 640 N N . VAL A 1 82 ? 33.995 -4.005 -52.364 1.00 89.06 82 VAL A N 1
ATOM 641 C CA . VAL A 1 82 ? 33.790 -4.847 -51.175 1.00 89.06 82 VAL A CA 1
ATOM 642 C C . VAL A 1 82 ? 34.317 -4.164 -49.911 1.00 89.06 82 VAL A C 1
ATOM 644 O O . VAL A 1 82 ? 33.556 -4.030 -48.958 1.00 89.06 82 VAL A O 1
ATOM 647 N N . GLU A 1 83 ? 35.551 -3.648 -49.896 1.00 87.69 83 GLU A N 1
ATOM 648 C CA . GLU A 1 83 ? 36.096 -2.996 -48.692 1.00 87.69 83 GLU A CA 1
ATOM 649 C C . GLU A 1 83 ? 35.320 -1.717 -48.317 1.00 87.69 83 GLU A C 1
ATOM 651 O O . GLU A 1 83 ? 35.126 -1.425 -47.136 1.00 87.69 83 GLU A O 1
ATOM 656 N N . ARG A 1 84 ? 34.780 -0.981 -49.302 1.00 87.00 84 ARG A N 1
ATOM 657 C CA . ARG A 1 84 ? 33.912 0.183 -49.046 1.00 87.00 84 ARG A CA 1
ATOM 658 C C . ARG A 1 84 ? 32.596 -0.214 -48.376 1.00 87.00 84 ARG A C 1
ATOM 660 O O . ARG A 1 84 ? 32.159 0.477 -47.454 1.00 87.00 84 ARG A O 1
ATOM 667 N N . GLU A 1 85 ? 31.958 -1.293 -48.824 1.00 87.56 85 GLU A N 1
ATOM 668 C CA . GLU A 1 85 ? 30.731 -1.789 -48.192 1.00 87.56 85 GLU A CA 1
ATOM 669 C C . GLU A 1 85 ? 31.020 -2.443 -46.830 1.00 87.56 85 GLU A C 1
ATOM 671 O O . GLU A 1 85 ? 30.266 -2.224 -45.883 1.00 87.56 85 GLU A O 1
ATOM 676 N N . MET A 1 86 ? 32.160 -3.122 -46.668 1.00 85.06 86 MET A N 1
ATOM 677 C CA . MET A 1 86 ? 32.619 -3.643 -45.376 1.00 85.06 86 MET A CA 1
ATOM 678 C C . MET A 1 86 ? 32.874 -2.525 -44.357 1.00 85.06 86 MET A C 1
ATOM 680 O O . MET A 1 86 ? 32.440 -2.649 -43.212 1.00 85.06 86 MET A O 1
ATOM 684 N N . GLU A 1 87 ? 33.495 -1.403 -44.733 1.00 87.50 87 GLU A N 1
ATOM 685 C CA . GLU A 1 87 ? 33.703 -0.285 -43.799 1.00 87.50 87 GLU A CA 1
ATOM 686 C C . GLU A 1 87 ? 32.399 0.476 -43.489 1.00 87.50 87 GLU A C 1
ATOM 688 O O . GLU A 1 87 ? 32.176 0.888 -42.346 1.00 87.50 87 GLU A O 1
ATOM 693 N N . LYS A 1 88 ? 31.460 0.576 -44.443 1.00 86.94 88 LYS A N 1
ATOM 694 C CA . LYS A 1 88 ? 30.079 1.011 -44.148 1.00 86.94 88 LYS A CA 1
ATOM 695 C C . LYS A 1 88 ? 29.397 0.080 -43.140 1.00 86.94 88 LYS A C 1
ATOM 697 O O . LYS A 1 88 ? 28.769 0.567 -42.200 1.00 86.94 88 LYS A O 1
ATOM 702 N N . MET A 1 89 ? 29.530 -1.240 -43.290 1.00 85.88 89 MET A N 1
ATOM 703 C CA . MET A 1 89 ? 28.982 -2.205 -42.332 1.00 85.88 89 MET A CA 1
ATOM 704 C C . MET A 1 89 ? 29.665 -2.092 -40.963 1.00 85.88 89 MET A C 1
ATOM 706 O O . MET A 1 89 ? 28.967 -2.008 -39.958 1.00 85.88 89 MET A O 1
ATOM 710 N N . ARG A 1 90 ? 31.000 -1.993 -40.886 1.00 89.00 90 ARG A N 1
ATOM 711 C CA . ARG A 1 90 ? 31.740 -1.791 -39.622 1.00 89.00 90 ARG A CA 1
ATOM 712 C C . ARG A 1 90 ? 31.312 -0.506 -38.907 1.00 89.00 90 ARG A C 1
ATOM 714 O O . ARG A 1 90 ? 31.006 -0.544 -37.715 1.00 89.00 90 ARG A O 1
ATOM 721 N N . THR A 1 91 ? 31.253 0.627 -39.610 1.00 88.81 91 THR A N 1
ATOM 722 C CA . THR A 1 91 ? 30.828 1.917 -39.028 1.00 88.81 91 THR A CA 1
ATOM 723 C C . THR A 1 91 ? 29.360 1.913 -38.599 1.00 88.81 91 THR A C 1
ATOM 725 O O . THR A 1 91 ? 29.038 2.445 -37.535 1.00 88.81 91 THR A O 1
ATOM 728 N N . THR A 1 92 ? 28.477 1.259 -39.357 1.00 86.94 92 THR A N 1
ATOM 729 C CA . THR A 1 92 ? 27.057 1.096 -39.001 1.00 86.94 92 THR A CA 1
ATOM 730 C C . THR A 1 92 ? 26.886 0.183 -37.784 1.00 86.94 92 THR A C 1
ATOM 732 O O . THR A 1 92 ? 26.248 0.580 -36.811 1.00 86.94 92 THR A O 1
ATOM 735 N N . SER A 1 93 ? 27.543 -0.979 -37.761 1.00 88.00 93 SER A N 1
ATOM 736 C CA . SER A 1 93 ? 27.545 -1.908 -36.623 1.00 88.00 93 SER A CA 1
ATOM 737 C C . SER A 1 93 ? 28.094 -1.266 -35.346 1.00 88.00 93 SER A C 1
ATOM 739 O O . SER A 1 93 ? 27.512 -1.436 -34.275 1.00 88.00 93 SER A O 1
ATOM 741 N N . ARG A 1 94 ? 29.164 -0.459 -35.444 1.00 90.00 94 ARG A N 1
ATOM 742 C CA . ARG A 1 94 ? 29.683 0.335 -34.315 1.00 90.00 94 ARG A CA 1
ATOM 743 C C . ARG A 1 94 ? 28.628 1.308 -33.774 1.00 90.00 94 ARG A C 1
ATOM 745 O O . ARG A 1 94 ? 28.424 1.342 -32.565 1.00 90.00 94 ARG A O 1
ATOM 752 N N . ARG A 1 95 ? 27.921 2.043 -34.646 1.00 89.25 95 ARG A N 1
ATOM 753 C CA . ARG A 1 95 ? 26.843 2.980 -34.259 1.00 89.25 95 ARG A CA 1
ATOM 754 C C . ARG A 1 95 ? 25.646 2.277 -33.608 1.00 89.25 95 ARG A C 1
ATOM 756 O O . ARG A 1 95 ? 25.128 2.769 -32.611 1.00 89.25 95 ARG A O 1
ATOM 763 N N . ILE A 1 96 ? 25.227 1.124 -34.134 1.00 88.62 96 ILE A N 1
ATOM 764 C CA . ILE A 1 96 ? 24.142 0.318 -33.547 1.00 88.62 96 ILE A CA 1
ATOM 765 C C . ILE A 1 96 ? 24.563 -0.212 -32.168 1.00 88.62 96 ILE A C 1
ATOM 767 O O . ILE A 1 96 ? 23.786 -0.141 -31.216 1.00 88.62 96 ILE A O 1
ATOM 771 N N . SER A 1 97 ? 25.806 -0.686 -32.031 1.00 90.31 97 SER A N 1
ATOM 772 C CA . SER A 1 97 ? 26.350 -1.195 -30.767 1.00 90.31 97 SER A CA 1
ATOM 773 C C . SER A 1 97 ? 26.423 -0.116 -29.678 1.00 90.31 97 SER A C 1
ATOM 775 O O . SER A 1 97 ? 25.925 -0.327 -28.569 1.00 90.31 97 SER A O 1
ATOM 777 N N . THR A 1 98 ? 26.950 1.078 -29.984 1.00 92.56 98 THR A N 1
ATOM 778 C CA . THR A 1 98 ? 27.006 2.181 -29.006 1.00 92.56 98 THR A CA 1
ATOM 779 C C . THR A 1 98 ? 25.614 2.691 -28.631 1.00 92.56 98 THR A C 1
ATOM 781 O O . THR A 1 98 ? 25.347 2.894 -27.445 1.00 92.56 98 THR A O 1
ATOM 784 N N . ALA A 1 99 ? 24.693 2.814 -29.594 1.00 90.69 99 ALA A N 1
ATOM 785 C CA . ALA A 1 99 ? 23.301 3.175 -29.321 1.00 90.69 99 ALA A CA 1
ATOM 786 C C . ALA A 1 99 ? 22.594 2.137 -28.428 1.00 90.69 99 ALA A C 1
ATOM 788 O O . ALA A 1 99 ? 21.911 2.505 -27.472 1.00 90.69 99 ALA A O 1
ATOM 789 N N . ARG A 1 100 ? 22.791 0.837 -28.689 1.00 90.25 100 ARG A N 1
ATOM 790 C CA . ARG A 1 100 ? 22.244 -0.250 -27.862 1.00 90.25 100 ARG A CA 1
ATOM 791 C C . ARG A 1 100 ? 22.813 -0.232 -26.443 1.00 90.25 100 ARG A C 1
ATOM 793 O O . ARG A 1 100 ? 22.046 -0.389 -25.498 1.00 90.25 100 ARG A O 1
ATOM 800 N N . SER A 1 101 ? 24.117 0.003 -26.289 1.00 93.56 101 SER A N 1
ATOM 801 C CA . SER A 1 101 ? 24.766 0.135 -24.977 1.00 93.56 101 SER A CA 1
ATOM 802 C C . SER A 1 101 ? 24.179 1.303 -24.171 1.00 93.56 101 SER A C 1
ATOM 804 O O . SER A 1 101 ? 23.747 1.117 -23.034 1.00 93.56 101 SER A O 1
ATOM 806 N N . ALA A 1 102 ? 24.030 2.482 -24.787 1.00 94.56 102 ALA A N 1
ATOM 807 C CA . ALA A 1 102 ? 23.423 3.648 -24.140 1.00 94.56 102 ALA A CA 1
ATOM 808 C C . ALA A 1 102 ? 21.965 3.401 -23.696 1.00 94.56 102 ALA A C 1
ATOM 810 O O . ALA A 1 102 ? 21.579 3.789 -22.591 1.00 94.56 102 ALA A O 1
ATOM 811 N N . LEU A 1 103 ? 21.158 2.715 -24.517 1.00 93.12 103 LEU A N 1
ATOM 812 C CA . LEU A 1 103 ? 19.790 2.331 -24.145 1.00 93.12 103 LEU A CA 1
ATOM 813 C C . LEU A 1 103 ? 19.761 1.287 -23.018 1.00 93.12 103 LEU A C 1
ATOM 815 O O . LEU A 1 103 ? 18.900 1.374 -22.144 1.00 93.12 103 LEU A O 1
ATOM 819 N N . GLN A 1 104 ? 20.710 0.347 -22.982 1.00 94.12 104 GLN A N 1
ATOM 820 C CA . GLN A 1 104 ? 20.820 -0.631 -21.896 1.00 94.12 104 GLN A CA 1
ATOM 821 C C . GLN A 1 104 ? 21.161 0.049 -20.559 1.00 94.12 104 GLN A C 1
ATOM 823 O O . GLN A 1 104 ? 20.494 -0.207 -19.558 1.00 94.12 104 GLN A O 1
ATOM 828 N N . THR A 1 105 ? 22.120 0.981 -20.547 1.00 95.94 105 THR A N 1
ATOM 829 C CA . THR A 1 105 ? 22.434 1.801 -19.362 1.00 95.94 105 THR A CA 1
ATOM 830 C C . THR A 1 105 ? 21.221 2.618 -18.906 1.00 95.94 105 THR A C 1
ATOM 832 O O . THR A 1 105 ? 20.958 2.715 -17.706 1.00 95.94 105 THR A O 1
ATOM 835 N N . LYS A 1 106 ? 20.423 3.143 -19.849 1.00 94.75 106 LYS A N 1
ATOM 836 C CA . LYS A 1 106 ? 19.169 3.845 -19.539 1.00 94.75 106 LYS A CA 1
ATOM 837 C C . LYS A 1 106 ? 18.128 2.928 -18.884 1.00 94.75 106 LYS A C 1
ATOM 839 O O . LYS A 1 106 ? 17.484 3.365 -17.934 1.00 94.75 106 LYS A O 1
ATOM 844 N N . ILE A 1 107 ? 17.986 1.671 -19.327 1.00 94.81 107 ILE A N 1
ATOM 845 C CA . ILE A 1 107 ? 17.126 0.674 -18.657 1.00 94.81 107 ILE A CA 1
ATOM 846 C C . ILE A 1 107 ? 17.589 0.453 -17.215 1.00 94.81 107 ILE A C 1
ATOM 848 O O . ILE A 1 107 ? 16.764 0.531 -16.304 1.00 94.81 107 ILE A O 1
ATOM 852 N N . SER A 1 108 ? 18.886 0.222 -16.990 1.00 95.94 108 SER A N 1
ATOM 853 C CA . SER A 1 108 ? 19.432 -0.024 -15.648 1.00 95.94 108 SER A CA 1
ATOM 854 C C . SER A 1 108 ? 19.210 1.165 -14.707 1.00 95.94 108 SER A C 1
ATOM 856 O O . SER A 1 108 ? 18.690 0.984 -13.609 1.00 95.94 108 SER A O 1
ATOM 858 N N . SER A 1 109 ? 19.519 2.385 -15.159 1.00 96.38 109 SER A N 1
ATOM 859 C CA . SER A 1 109 ? 19.336 3.618 -14.381 1.00 96.38 109 SER A CA 1
ATOM 860 C C . SER A 1 109 ? 17.862 3.881 -14.036 1.00 96.38 109 SER A C 1
ATOM 862 O O . SER A 1 109 ? 17.533 4.090 -12.870 1.00 96.38 109 SER A O 1
ATOM 864 N N . ASN A 1 110 ? 16.957 3.767 -15.014 1.00 94.88 110 ASN A N 1
ATOM 865 C CA . ASN A 1 110 ? 15.510 3.915 -14.815 1.00 94.88 110 ASN A CA 1
ATOM 866 C C . ASN A 1 110 ? 14.946 2.838 -13.863 1.00 94.88 110 ASN A C 1
ATOM 868 O O . ASN A 1 110 ? 14.110 3.125 -13.012 1.00 94.88 110 ASN A O 1
ATOM 872 N N . THR A 1 111 ? 15.433 1.597 -13.964 1.00 95.50 111 THR A N 1
ATOM 873 C CA . THR A 1 111 ? 15.041 0.502 -13.056 1.00 95.50 111 THR A CA 1
ATOM 874 C C . THR A 1 111 ? 15.514 0.766 -11.626 1.00 95.50 111 THR A C 1
ATOM 876 O O . THR A 1 111 ? 14.751 0.558 -10.684 1.00 95.50 111 THR A O 1
ATOM 879 N N . GLN A 1 112 ? 16.740 1.272 -11.452 1.00 97.19 112 GLN A N 1
ATOM 880 C CA . GLN A 1 112 ? 17.275 1.660 -10.147 1.00 97.19 112 GLN A CA 1
ATOM 881 C C . GLN A 1 112 ? 16.466 2.806 -9.523 1.00 97.19 112 GLN A C 1
ATOM 883 O O . GLN A 1 112 ? 16.105 2.704 -8.354 1.00 97.19 112 GLN A O 1
ATOM 888 N N . GLN A 1 113 ? 16.121 3.840 -10.300 1.00 96.31 113 GLN A N 1
ATOM 889 C CA . GLN A 1 113 ? 15.289 4.964 -9.851 1.00 96.31 113 GLN A CA 1
ATOM 890 C C . GLN A 1 113 ? 13.942 4.481 -9.298 1.00 96.31 113 GLN A C 1
ATOM 892 O O . GLN A 1 113 ? 13.675 4.670 -8.109 1.00 96.31 113 GLN A O 1
ATOM 897 N N . TYR A 1 114 ? 13.148 3.758 -10.096 1.00 96.12 114 TYR A N 1
ATOM 898 C CA . TYR A 1 114 ? 11.857 3.236 -9.635 1.00 96.12 114 TYR A CA 1
ATOM 899 C C . TYR A 1 114 ? 11.982 2.280 -8.438 1.00 96.12 114 TYR A C 1
ATOM 901 O O . TYR A 1 114 ? 11.131 2.299 -7.552 1.00 96.12 114 TYR A O 1
ATOM 909 N N . ASN A 1 115 ? 13.037 1.461 -8.362 1.00 96.62 115 ASN A N 1
ATOM 910 C CA . ASN A 1 115 ? 13.265 0.617 -7.188 1.00 96.62 115 ASN A CA 1
ATOM 911 C C . ASN A 1 115 ? 13.553 1.471 -5.935 1.00 96.62 115 ASN A C 1
ATOM 913 O O . ASN A 1 115 ? 12.984 1.196 -4.881 1.00 96.62 115 ASN A O 1
ATOM 917 N N . THR A 1 116 ? 14.352 2.543 -6.033 1.00 97.69 116 THR A N 1
ATOM 918 C CA . THR A 1 116 ? 14.571 3.454 -4.892 1.00 97.69 116 THR A CA 1
ATOM 919 C C . THR A 1 116 ? 13.313 4.227 -4.489 1.00 97.69 116 THR A C 1
ATOM 921 O O . THR A 1 116 ? 13.089 4.434 -3.300 1.00 97.69 116 THR A O 1
ATOM 924 N N . GLU A 1 117 ? 12.450 4.603 -5.437 1.00 96.75 117 GLU A N 1
ATOM 925 C CA . GLU A 1 117 ? 11.147 5.214 -5.135 1.00 96.75 117 GLU A CA 1
ATOM 926 C C . GLU A 1 117 ? 10.210 4.240 -4.407 1.00 96.75 117 GLU A C 1
ATOM 928 O O . GLU A 1 117 ? 9.591 4.619 -3.412 1.00 96.75 117 GLU A O 1
ATOM 933 N N . ILE A 1 118 ? 10.155 2.977 -4.845 1.00 97.19 118 ILE A N 1
ATOM 934 C CA . ILE A 1 118 ? 9.361 1.918 -4.204 1.00 97.19 118 ILE A CA 1
ATOM 935 C C . ILE A 1 118 ? 9.839 1.667 -2.766 1.00 97.19 118 ILE A C 1
ATOM 937 O O . ILE A 1 118 ? 9.008 1.624 -1.857 1.00 97.19 118 ILE A O 1
ATOM 941 N N . GLU A 1 119 ? 11.149 1.561 -2.519 1.00 97.81 119 GLU A N 1
ATOM 942 C CA . GLU A 1 119 ? 11.669 1.373 -1.155 1.00 97.81 119 GLU A CA 1
ATOM 943 C C . GLU A 1 119 ? 11.467 2.612 -0.270 1.00 97.81 119 GLU A C 1
ATOM 945 O O . GLU A 1 119 ? 11.062 2.488 0.886 1.00 97.81 119 GLU A O 1
ATOM 950 N N . ASN A 1 120 ? 11.643 3.826 -0.802 1.00 97.69 120 ASN A N 1
ATOM 951 C CA . ASN A 1 120 ? 11.316 5.057 -0.076 1.00 97.69 120 ASN A CA 1
ATOM 952 C C . ASN A 1 120 ? 9.819 5.129 0.283 1.00 97.69 120 ASN A C 1
ATOM 954 O O . ASN A 1 120 ? 9.462 5.529 1.395 1.00 97.69 120 ASN A O 1
ATOM 958 N N . TYR A 1 121 ? 8.938 4.688 -0.620 1.00 97.38 121 TYR A N 1
ATOM 959 C CA . TYR A 1 121 ? 7.499 4.614 -0.377 1.00 97.38 121 TYR A CA 1
ATOM 960 C C . TYR A 1 121 ? 7.138 3.564 0.686 1.00 97.38 121 TYR A C 1
ATOM 962 O O . TYR A 1 121 ? 6.395 3.883 1.617 1.00 97.38 121 TYR A O 1
ATOM 970 N N . LYS A 1 122 ? 7.709 2.352 0.617 1.00 97.12 122 LYS A N 1
ATOM 971 C CA . LYS A 1 122 ? 7.567 1.314 1.657 1.00 97.12 122 LYS A CA 1
ATOM 972 C C . LYS A 1 122 ? 8.024 1.827 3.023 1.00 97.12 122 LYS A C 1
ATOM 974 O O . LYS A 1 122 ? 7.270 1.745 3.987 1.00 97.12 122 LYS A O 1
ATOM 979 N N . ASN A 1 123 ? 9.210 2.432 3.100 1.00 97.62 123 ASN A N 1
ATOM 980 C CA . ASN A 1 123 ? 9.762 2.987 4.338 1.00 97.62 123 ASN A CA 1
ATOM 981 C C . ASN A 1 123 ? 8.885 4.099 4.935 1.00 97.62 123 ASN A C 1
ATOM 983 O O . ASN A 1 123 ? 8.718 4.166 6.155 1.00 97.62 123 ASN A O 1
ATOM 987 N N . LYS A 1 124 ? 8.269 4.945 4.098 1.00 97.50 124 LYS A N 1
ATOM 988 C CA . LYS A 1 124 ? 7.264 5.917 4.552 1.00 97.50 124 LYS A CA 1
ATOM 989 C C . LYS A 1 124 ? 6.006 5.220 5.085 1.00 97.50 124 LYS A C 1
ATOM 991 O O . LYS A 1 124 ? 5.525 5.574 6.159 1.00 97.50 124 LYS A O 1
ATOM 996 N N . ARG A 1 125 ? 5.499 4.205 4.378 1.00 96.88 125 ARG A N 1
ATOM 997 C CA . ARG A 1 125 ? 4.290 3.462 4.769 1.00 96.88 125 ARG A CA 1
ATOM 998 C C . ARG A 1 125 ? 4.463 2.632 6.035 1.00 96.88 125 ARG A C 1
ATOM 1000 O O . ARG A 1 125 ? 3.530 2.593 6.824 1.00 96.88 125 ARG A O 1
ATOM 1007 N N . MET A 1 126 ? 5.636 2.056 6.294 1.00 97.00 126 MET A N 1
ATOM 1008 C CA . MET A 1 126 ? 5.908 1.378 7.570 1.00 97.00 126 MET A CA 1
ATOM 1009 C C . MET A 1 126 ? 5.822 2.348 8.759 1.00 97.00 126 MET A C 1
ATOM 1011 O O . MET A 1 126 ? 5.215 2.014 9.771 1.00 97.00 126 MET A O 1
ATOM 1015 N N . LYS A 1 127 ? 6.337 3.579 8.614 1.00 97.50 127 LYS A N 1
ATOM 1016 C CA . LYS A 1 127 ? 6.223 4.629 9.644 1.00 97.50 127 LYS A CA 1
ATOM 1017 C C . LYS A 1 127 ? 4.786 5.122 9.839 1.00 97.50 127 LYS A C 1
ATOM 1019 O O . LYS A 1 127 ? 4.398 5.435 10.957 1.00 97.50 127 LYS A O 1
ATOM 1024 N N . GLU A 1 128 ? 3.991 5.191 8.772 1.00 96.94 128 GLU A N 1
ATOM 1025 C CA . GLU A 1 128 ? 2.557 5.506 8.871 1.00 96.94 128 GLU A CA 1
ATOM 1026 C C . GLU A 1 128 ? 1.766 4.360 9.536 1.00 96.94 128 GLU A C 1
ATOM 1028 O O . GLU A 1 128 ? 0.943 4.624 10.406 1.00 96.94 128 GLU A O 1
ATOM 1033 N N . LEU A 1 129 ? 2.063 3.096 9.208 1.00 96.94 129 LEU A N 1
ATOM 1034 C CA . LEU A 1 129 ? 1.449 1.917 9.835 1.00 96.94 129 LEU A CA 1
ATOM 1035 C C . LEU A 1 129 ? 1.797 1.798 11.326 1.00 96.94 129 LEU A C 1
ATOM 1037 O O . LEU A 1 129 ? 0.941 1.417 12.120 1.00 96.94 129 LEU A O 1
ATOM 1041 N N . GLN A 1 130 ? 3.030 2.135 11.716 1.00 97.00 130 GLN A N 1
ATOM 1042 C CA . GLN A 1 130 ? 3.426 2.169 13.124 1.00 97.00 130 GLN A CA 1
ATOM 1043 C C . GLN A 1 130 ? 2.565 3.167 13.913 1.00 97.00 130 GLN A C 1
ATOM 1045 O O . GLN A 1 130 ? 2.007 2.790 14.935 1.00 97.00 130 GLN A O 1
ATOM 1050 N N . LYS A 1 131 ? 2.355 4.383 13.390 1.00 97.12 131 LYS A N 1
ATOM 1051 C CA . LYS A 1 131 ? 1.488 5.391 14.027 1.00 97.12 131 LYS A CA 1
ATOM 1052 C C . LYS A 1 131 ? 0.027 4.960 14.150 1.00 97.12 131 LYS A C 1
ATOM 1054 O O . LYS A 1 131 ? -0.630 5.304 15.125 1.00 97.12 131 LYS A O 1
ATOM 1059 N N . ILE A 1 132 ? -0.481 4.204 13.175 1.00 96.62 132 ILE A N 1
ATOM 1060 C CA . ILE A 1 132 ? -1.825 3.612 13.254 1.00 96.62 132 ILE A CA 1
ATOM 1061 C C . ILE A 1 132 ? -1.884 2.613 14.419 1.00 96.62 132 ILE A C 1
ATOM 1063 O O . ILE A 1 132 ? -2.803 2.690 15.225 1.00 96.62 132 ILE A O 1
ATOM 1067 N N . LYS A 1 133 ? -0.875 1.741 14.574 1.00 95.38 133 LYS A N 1
ATOM 1068 C CA . LYS A 1 133 ? -0.790 0.810 15.715 1.00 95.38 133 LYS A CA 1
ATOM 1069 C C . LYS A 1 133 ? -0.655 1.525 17.062 1.00 95.38 133 LYS A C 1
ATOM 1071 O O . LYS A 1 133 ? -1.346 1.153 18.001 1.00 95.38 133 LYS A O 1
ATOM 1076 N N . GLU A 1 134 ? 0.180 2.560 17.145 1.00 96.69 134 GLU A N 1
ATOM 1077 C CA . GLU A 1 134 ? 0.335 3.395 18.346 1.00 96.69 134 GLU A CA 1
ATOM 1078 C C . GLU A 1 134 ? -1.020 4.010 18.751 1.00 96.69 134 GLU A C 1
ATOM 1080 O O . GLU A 1 134 ? -1.454 3.846 19.889 1.00 96.69 134 GLU A O 1
ATOM 1085 N N . SER A 1 135 ? -1.769 4.579 17.799 1.00 96.50 135 SER A N 1
ATOM 1086 C CA . SER A 1 135 ? -3.119 5.098 18.064 1.00 96.50 135 SER A CA 1
ATOM 1087 C C . SER A 1 135 ? -4.154 4.003 18.373 1.00 96.50 135 SER A C 1
ATOM 1089 O O . SER A 1 135 ? -5.093 4.227 19.135 1.00 96.50 135 SER A O 1
ATOM 1091 N N . HIS A 1 136 ? -3.996 2.787 17.840 1.00 96.25 136 HIS A N 1
ATOM 1092 C CA . HIS A 1 136 ? -4.836 1.643 18.221 1.00 96.25 136 HIS A CA 1
ATOM 1093 C C . HIS A 1 136 ? -4.589 1.212 19.671 1.00 96.25 136 HIS A C 1
ATOM 1095 O O . HIS A 1 136 ? -5.544 0.857 20.362 1.00 96.25 136 HIS A O 1
ATOM 1101 N N . GLU A 1 137 ? -3.348 1.293 20.160 1.00 94.69 137 GLU A N 1
ATOM 1102 C CA . GLU A 1 137 ? -3.009 1.068 21.570 1.00 94.69 137 GLU A CA 1
ATOM 1103 C C . GLU A 1 137 ? -3.536 2.191 22.482 1.00 94.69 137 GLU A C 1
ATOM 1105 O O . GLU A 1 137 ? -4.050 1.894 23.562 1.00 94.69 137 GLU A O 1
ATOM 1110 N N . GLU A 1 138 ? -3.503 3.454 22.044 1.00 95.56 138 GLU A N 1
ATOM 1111 C CA . GLU A 1 138 ? -4.147 4.583 22.741 1.00 95.56 138 GLU A CA 1
ATOM 1112 C C . GLU A 1 138 ? -5.666 4.372 22.869 1.00 95.56 138 GLU A C 1
ATOM 1114 O O . GLU A 1 138 ? -6.200 4.402 23.977 1.00 95.56 138 GLU A O 1
ATOM 1119 N N . GLN A 1 139 ? -6.361 4.041 21.774 1.00 94.00 139 GLN A N 1
ATOM 1120 C CA . GLN A 1 139 ? -7.802 3.735 21.776 1.00 94.00 139 GLN A CA 1
ATOM 1121 C C . GLN A 1 139 ? -8.161 2.575 22.721 1.00 94.00 139 GLN A C 1
ATOM 1123 O O . GLN A 1 139 ? -9.224 2.575 23.344 1.00 94.00 139 GLN A O 1
ATOM 1128 N N . LEU A 1 140 ? -7.283 1.573 22.843 1.00 93.38 140 LEU A N 1
ATOM 1129 C CA . LEU A 1 140 ? -7.457 0.453 23.771 1.00 93.38 140 LEU A CA 1
ATOM 1130 C C . LEU A 1 140 ? -7.265 0.879 25.237 1.00 93.38 140 LEU A C 1
ATOM 1132 O O . LEU A 1 140 ? -7.952 0.354 26.115 1.00 93.38 140 LEU A O 1
ATOM 1136 N N . GLN A 1 141 ? -6.388 1.849 25.511 1.00 92.88 141 GLN A N 1
ATOM 1137 C CA . GLN A 1 141 ? -6.242 2.462 26.835 1.00 92.88 141 GLN A CA 1
ATOM 1138 C C . GLN A 1 141 ? -7.436 3.364 27.177 1.00 92.88 141 GLN A C 1
ATOM 1140 O O . GLN A 1 141 ? -7.976 3.252 28.275 1.00 92.88 141 GLN A O 1
ATOM 1145 N N . GLU A 1 142 ? -7.916 4.187 26.241 1.00 94.12 142 GLU A N 1
ATOM 1146 C CA . GLU A 1 142 ? -9.132 4.994 26.413 1.00 94.12 142 GLU A CA 1
ATOM 1147 C C . GLU A 1 142 ? -10.358 4.113 26.681 1.00 94.12 142 GLU A C 1
ATOM 1149 O O . GLU A 1 142 ? -11.085 4.347 27.646 1.00 94.12 142 GLU A O 1
ATOM 1154 N N . PHE A 1 143 ? -10.541 3.038 25.906 1.00 93.88 143 PHE A N 1
ATOM 1155 C CA . PHE A 1 143 ? -11.575 2.030 26.151 1.00 93.88 143 PHE A CA 1
ATOM 1156 C C . PHE A 1 143 ? -11.418 1.374 27.534 1.00 93.88 143 PHE A C 1
ATOM 1158 O O . PHE A 1 143 ? -12.409 1.163 28.237 1.00 93.88 143 PHE A O 1
ATOM 1165 N N . SER A 1 144 ? -10.175 1.098 27.956 1.00 91.44 144 SER A N 1
ATOM 1166 C CA . SER A 1 144 ? -9.875 0.558 29.287 1.00 91.44 144 SER A CA 1
ATOM 1167 C C . SER A 1 144 ? -10.197 1.536 30.420 1.00 91.44 144 SER A C 1
ATOM 1169 O O . SER A 1 144 ? -10.577 1.109 31.505 1.00 91.44 144 SER A O 1
ATOM 1171 N N . ASN A 1 145 ? -10.053 2.839 30.194 1.00 91.50 145 ASN A N 1
ATOM 1172 C CA . ASN A 1 145 ? -10.341 3.862 31.195 1.00 91.50 145 ASN A CA 1
ATOM 1173 C C . ASN A 1 145 ? -11.841 4.190 31.248 1.00 91.50 145 ASN A C 1
ATOM 1175 O O . ASN A 1 145 ? -12.388 4.357 32.334 1.00 91.50 145 ASN A O 1
ATOM 1179 N N . HIS A 1 146 ? -12.523 4.194 30.099 1.00 92.06 146 HIS A N 1
ATOM 1180 C CA . HIS A 1 146 ? -13.966 4.410 29.989 1.00 92.06 146 HIS A CA 1
ATOM 1181 C C . HIS A 1 146 ? -14.760 3.378 30.802 1.00 92.06 146 HIS A C 1
ATOM 1183 O O . HIS A 1 146 ? -15.484 3.751 31.719 1.00 92.06 146 HIS A O 1
ATOM 1189 N N . TRP A 1 147 ? -14.554 2.082 30.547 1.00 91.56 147 TRP A N 1
ATOM 1190 C CA . TRP A 1 147 ? -15.260 0.999 31.250 1.00 91.56 147 TRP A CA 1
ATOM 1191 C C . TRP A 1 147 ? -14.808 0.782 32.711 1.00 91.56 147 TRP A C 1
ATOM 1193 O O . TRP A 1 147 ? -15.401 -0.035 33.413 1.00 91.56 147 TRP A O 1
ATOM 1203 N N . LYS A 1 148 ? -13.794 1.522 33.186 1.00 89.06 148 LYS A N 1
ATOM 1204 C CA . LYS A 1 148 ? -13.431 1.621 34.612 1.00 89.06 148 LYS A CA 1
ATOM 1205 C C . LYS A 1 148 ? -14.094 2.801 35.326 1.00 89.06 148 LYS A C 1
ATOM 1207 O O . LYS A 1 148 ? -14.169 2.767 36.550 1.00 89.06 148 LYS A O 1
ATOM 1212 N N . ASP A 1 149 ? -14.550 3.838 34.615 1.00 89.56 149 ASP A N 1
ATOM 1213 C CA . ASP A 1 149 ? -15.268 4.962 35.232 1.00 89.56 149 ASP A CA 1
ATOM 1214 C C . ASP A 1 149 ? -16.667 4.482 35.673 1.00 89.56 149 ASP A C 1
ATOM 1216 O O . ASP A 1 149 ? -17.467 4.098 34.808 1.00 89.56 149 ASP A O 1
ATOM 1220 N N . PRO A 1 150 ? -17.012 4.535 36.980 1.00 86.12 150 PRO A N 1
ATOM 1221 C CA . PRO A 1 150 ? -18.333 4.145 37.477 1.00 86.12 150 PRO A CA 1
ATOM 1222 C C . PRO A 1 150 ? -19.498 4.856 36.778 1.00 86.12 150 PRO A C 1
ATOM 1224 O O . PRO A 1 150 ? -20.599 4.311 36.729 1.00 86.12 150 PRO A O 1
ATOM 1227 N N . LYS A 1 151 ? -19.270 6.029 3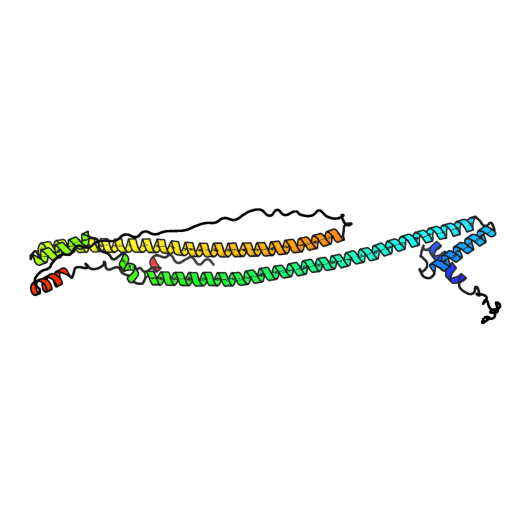6.162 1.00 89.31 151 LYS A N 1
ATOM 1228 C CA . LYS A 1 151 ? -20.281 6.726 35.347 1.00 89.31 151 LYS A CA 1
ATOM 1229 C C . LYS A 1 151 ? -20.846 5.865 34.215 1.00 89.31 151 LYS A C 1
ATOM 1231 O O . LYS A 1 151 ? -22.016 6.020 33.883 1.00 89.31 151 LYS A O 1
ATOM 1236 N N . THR A 1 152 ? -20.056 4.951 33.647 1.00 88.31 152 THR A N 1
ATOM 1237 C CA . THR A 1 152 ? -20.528 4.026 32.597 1.00 88.31 152 THR A CA 1
ATOM 1238 C C . THR A 1 152 ? -21.452 2.937 33.146 1.00 88.31 152 THR A C 1
ATOM 1240 O O . THR A 1 152 ? -22.379 2.503 32.463 1.00 88.31 152 THR A O 1
ATOM 1243 N N . MET A 1 153 ? -21.283 2.553 34.415 1.00 88.00 153 MET A N 1
ATOM 1244 C CA . MET A 1 153 ? -22.133 1.560 35.080 1.00 88.00 153 MET A CA 1
ATOM 1245 C C . MET A 1 153 ? -23.524 2.116 35.426 1.00 88.00 153 MET A C 1
ATOM 1247 O O . MET A 1 153 ? -24.480 1.346 35.524 1.00 88.00 153 MET A O 1
ATOM 1251 N N . LEU A 1 154 ? -23.681 3.445 35.525 1.00 88.44 154 LEU A N 1
ATOM 1252 C CA . LEU A 1 154 ? -24.956 4.115 35.838 1.00 88.44 154 LEU A CA 1
ATOM 1253 C C . LEU A 1 154 ? -26.087 3.798 34.842 1.00 88.44 154 LEU A C 1
ATOM 1255 O O . LEU A 1 154 ? -27.265 3.853 35.204 1.00 88.44 154 LEU A O 1
ATOM 1259 N N . GLU A 1 155 ? -25.762 3.440 33.595 1.00 89.31 155 GLU A N 1
ATOM 1260 C CA . GLU A 1 155 ? -26.763 2.995 32.617 1.00 89.31 155 GLU A CA 1
ATOM 1261 C C . GLU A 1 155 ? -27.393 1.645 33.002 1.00 89.31 155 GLU A C 1
ATOM 1263 O O . GLU A 1 155 ? -28.592 1.437 32.792 1.00 89.31 155 GLU A O 1
ATOM 1268 N N . PHE A 1 156 ? -26.599 0.759 33.613 1.00 91.19 156 PHE A N 1
ATOM 1269 C CA . PHE A 1 156 ? -26.971 -0.601 34.015 1.00 91.19 156 PHE A CA 1
ATOM 1270 C C . PHE A 1 156 ? -27.466 -0.683 35.465 1.00 91.19 156 PHE A C 1
ATOM 1272 O O . PHE A 1 156 ? -28.263 -1.568 35.778 1.00 91.19 156 PHE A O 1
ATOM 1279 N N . ALA A 1 157 ? -27.057 0.260 36.322 1.00 90.69 157 ALA A N 1
ATOM 1280 C CA . ALA A 1 157 ? -27.366 0.335 37.755 1.00 90.69 157 ALA A CA 1
ATOM 1281 C C . ALA A 1 157 ? -28.836 0.675 38.092 1.00 90.69 157 ALA A C 1
ATOM 1283 O O . ALA A 1 157 ? -29.176 0.939 39.246 1.00 90.69 157 ALA A O 1
ATOM 1284 N N . LYS A 1 158 ? -29.729 0.697 37.097 1.00 91.69 158 LYS A N 1
ATOM 1285 C CA . LYS A 1 158 ? -31.157 0.991 37.274 1.00 91.69 158 LYS A CA 1
ATOM 1286 C C . LYS A 1 158 ? -31.874 -0.240 37.863 1.00 91.69 158 LYS A C 1
ATOM 1288 O O . LYS A 1 158 ? -31.932 -1.261 37.170 1.00 91.69 158 LYS A O 1
ATOM 1293 N N . PRO A 1 159 ? -32.424 -0.169 39.094 1.00 92.06 159 PRO A N 1
ATOM 1294 C CA . PRO A 1 159 ? -33.163 -1.277 39.702 1.00 92.06 159 PRO A CA 1
ATOM 1295 C C . PRO A 1 159 ? -34.485 -1.536 38.968 1.00 92.06 159 PRO A C 1
ATOM 1297 O O . PRO A 1 159 ? -35.045 -0.642 38.327 1.00 92.06 159 PRO A O 1
ATOM 1300 N N . SER A 1 160 ? -35.012 -2.756 39.070 1.00 93.50 160 SER A N 1
ATOM 1301 C CA . SER A 1 160 ? -36.281 -3.118 38.440 1.00 93.50 160 SER A CA 1
ATOM 1302 C C . SER A 1 160 ? -37.484 -2.449 39.126 1.00 93.50 160 SER A C 1
ATOM 1304 O O . SER A 1 160 ? -37.446 -2.142 40.325 1.00 93.50 160 SER A O 1
ATOM 1306 N N . PRO A 1 161 ? -38.621 -2.289 38.417 1.00 93.25 161 PRO A N 1
ATOM 1307 C CA . PRO A 1 161 ? -39.868 -1.857 39.046 1.00 93.25 161 PRO A CA 1
ATOM 1308 C C . PRO A 1 161 ? -40.358 -2.832 40.131 1.00 93.25 161 PRO A C 1
ATOM 1310 O O . PRO A 1 161 ? -41.080 -2.411 41.032 1.00 93.25 161 PRO A O 1
ATOM 1313 N N . GLN A 1 162 ? -39.957 -4.110 40.096 1.00 93.81 162 GLN A N 1
ATOM 1314 C CA . GLN A 1 162 ? -40.303 -5.086 41.130 1.00 93.81 162 GLN A CA 1
ATOM 1315 C C . GLN A 1 162 ? -39.523 -4.827 42.426 1.00 93.81 162 GLN A C 1
ATOM 1317 O O . GLN A 1 162 ? -40.134 -4.793 43.495 1.00 93.81 162 GLN A O 1
ATOM 1322 N N . LEU A 1 163 ? -38.213 -4.575 42.343 1.00 94.06 163 LEU A N 1
ATOM 1323 C CA . LEU A 1 163 ? -37.393 -4.209 43.500 1.00 94.06 163 LEU A CA 1
ATOM 1324 C C . LEU A 1 163 ? -37.848 -2.871 44.098 1.00 94.06 163 LEU A C 1
ATOM 1326 O O . LEU A 1 163 ? -38.063 -2.777 45.308 1.00 94.06 163 LEU A O 1
ATOM 1330 N N . LEU A 1 164 ? -38.109 -1.868 43.253 1.00 93.50 164 LEU A N 1
ATOM 1331 C CA . LEU A 1 164 ? -38.691 -0.592 43.681 1.00 93.50 164 LEU A CA 1
ATOM 1332 C C . LEU A 1 164 ? -40.062 -0.777 44.356 1.00 93.50 164 LEU A C 1
ATOM 1334 O O . LEU A 1 164 ? -40.349 -0.111 45.351 1.00 93.50 164 LEU A O 1
ATOM 1338 N N . ASN A 1 165 ? -40.909 -1.691 43.872 1.00 94.94 165 ASN A N 1
ATOM 1339 C CA . ASN A 1 165 ? -42.185 -1.996 44.519 1.00 94.94 165 ASN A CA 1
ATOM 1340 C C . ASN A 1 165 ? -41.998 -2.685 45.882 1.00 94.94 165 ASN A C 1
ATOM 1342 O O . ASN A 1 165 ? -42.647 -2.281 46.843 1.00 94.94 165 ASN A O 1
ATOM 1346 N N . LEU A 1 166 ? -41.080 -3.652 46.014 1.00 94.62 166 LEU A N 1
ATOM 1347 C CA . LEU A 1 166 ? -40.776 -4.278 47.310 1.00 94.62 166 LEU A CA 1
ATOM 1348 C C . LEU A 1 166 ? -40.279 -3.246 48.333 1.00 94.62 166 LEU A C 1
ATOM 1350 O O . LEU A 1 166 ? -40.816 -3.194 49.438 1.00 94.62 166 LEU A O 1
ATOM 1354 N N . ARG A 1 167 ? -39.355 -2.354 47.947 1.00 93.00 167 ARG A N 1
ATOM 1355 C CA . ARG A 1 167 ? -38.898 -1.241 48.802 1.00 93.00 167 ARG A CA 1
ATOM 1356 C C . ARG A 1 167 ? -40.036 -0.280 49.176 1.00 93.00 167 ARG A C 1
ATOM 1358 O O . ARG A 1 167 ? -40.082 0.223 50.295 1.00 93.00 167 ARG A O 1
ATOM 1365 N N . ASN A 1 168 ? -40.999 -0.053 48.280 1.00 93.62 168 ASN A N 1
ATOM 1366 C CA . ASN A 1 168 ? -42.199 0.734 48.581 1.00 93.62 168 ASN A CA 1
ATOM 1367 C C . ASN A 1 168 ? -43.199 0.007 49.503 1.00 93.62 168 ASN A C 1
ATOM 1369 O O . ASN A 1 168 ? -43.925 0.677 50.236 1.00 93.62 168 ASN A O 1
ATOM 1373 N N . ILE A 1 169 ? -43.257 -1.328 49.487 1.00 94.31 169 ILE A 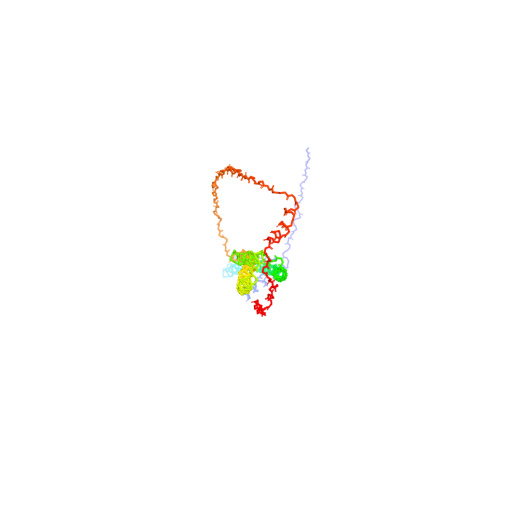N 1
ATOM 1374 C CA . ILE A 1 169 ? -44.097 -2.132 50.391 1.00 94.31 169 ILE A CA 1
ATOM 1375 C C . ILE A 1 169 ? -43.469 -2.188 51.792 1.00 94.31 169 ILE A C 1
ATOM 1377 O O . ILE A 1 169 ? -44.148 -1.838 52.753 1.00 94.31 169 ILE A O 1
ATOM 1381 N N . GLU A 1 170 ? -42.170 -2.489 51.893 1.00 93.88 170 GLU A N 1
ATOM 1382 C CA . GLU A 1 170 ? -41.355 -2.406 53.120 1.00 93.88 170 GLU A CA 1
ATOM 1383 C C . GLU A 1 170 ? -41.585 -1.062 53.835 1.00 93.88 170 GLU A C 1
ATOM 1385 O O . GLU A 1 170 ? -42.018 -1.004 54.986 1.00 93.88 170 GLU A O 1
ATOM 1390 N N . LYS A 1 171 ? -41.416 0.039 53.094 1.00 91.12 171 LYS A N 1
ATOM 1391 C CA . LYS A 1 171 ? -41.635 1.417 53.557 1.00 91.12 171 LYS A CA 1
ATOM 1392 C C . LYS A 1 171 ? -43.070 1.678 54.034 1.00 91.12 171 LYS A C 1
ATOM 1394 O O . LYS A 1 171 ? -43.255 2.381 55.024 1.00 91.12 171 LYS A O 1
ATOM 1399 N N . LYS A 1 172 ? -44.089 1.111 53.373 1.00 93.19 172 LYS A N 1
ATOM 1400 C CA . LYS A 1 172 ? -45.496 1.211 53.810 1.00 93.19 172 LYS A CA 1
ATOM 1401 C C . LYS A 1 172 ? -45.752 0.429 55.099 1.00 93.19 172 LYS A C 1
ATOM 1403 O O . LYS A 1 172 ? -46.430 0.954 55.972 1.00 93.19 172 LYS A O 1
ATOM 1408 N N . GLN A 1 173 ? -45.203 -0.777 55.242 1.00 93.56 173 GLN A N 1
ATOM 1409 C CA . GLN A 1 173 ? -45.370 -1.594 56.450 1.00 93.56 173 GLN A CA 1
ATOM 1410 C C . GLN A 1 173 ? -44.722 -0.940 57.674 1.00 93.56 173 GLN A C 1
ATOM 1412 O O . GLN A 1 173 ? -45.366 -0.852 58.715 1.00 93.56 173 GLN A O 1
ATOM 1417 N N . VAL A 1 174 ? -43.525 -0.359 57.523 1.00 93.12 174 VAL A N 1
ATOM 1418 C CA . VAL A 1 174 ? -42.884 0.445 58.582 1.00 93.12 174 VAL A CA 1
ATOM 1419 C C . VAL A 1 174 ? -43.753 1.645 58.989 1.00 93.12 174 VAL A C 1
ATOM 1421 O O . VAL A 1 174 ? -43.920 1.894 60.179 1.00 93.12 174 VAL A O 1
ATOM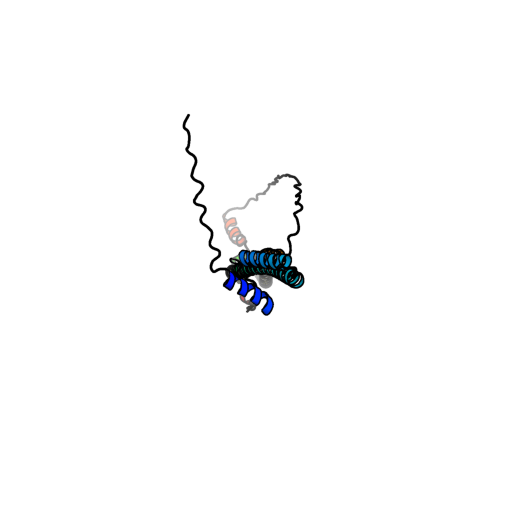 1424 N N . ILE A 1 175 ? -44.362 2.359 58.032 1.00 90.00 175 ILE A N 1
ATOM 1425 C CA . ILE A 1 175 ? -45.283 3.480 58.319 1.00 90.00 175 ILE A CA 1
ATOM 1426 C C . ILE A 1 175 ? -46.566 3.010 59.034 1.00 90.00 175 ILE A C 1
ATOM 1428 O O . ILE A 1 175 ? -47.134 3.762 59.822 1.00 90.00 175 ILE A O 1
ATOM 1432 N N . LEU A 1 176 ? -47.014 1.776 58.783 1.00 93.81 176 LEU A N 1
ATOM 1433 C CA . LEU A 1 176 ? -48.173 1.152 59.434 1.00 93.81 176 LEU A CA 1
ATOM 1434 C C . LEU A 1 176 ? -47.840 0.478 60.782 1.00 93.81 176 LEU A C 1
ATOM 1436 O O . LEU A 1 176 ? -48.754 0.015 61.460 1.00 93.81 176 LEU A O 1
ATOM 1440 N N . GLY A 1 177 ? -46.563 0.413 61.179 1.00 91.31 177 GLY A N 1
ATOM 1441 C CA . GLY A 1 177 ? -46.106 -0.262 62.401 1.00 91.31 177 GLY A CA 1
ATOM 1442 C C . GLY A 1 177 ? -45.970 -1.790 62.297 1.00 91.31 177 GLY A C 1
ATOM 1443 O O . GLY A 1 177 ? -45.687 -2.445 63.299 1.00 91.31 177 GLY A O 1
ATOM 1444 N N . ASP A 1 178 ? -46.133 -2.373 61.105 1.00 96.12 178 ASP A N 1
ATOM 1445 C CA . ASP A 1 178 ? -45.938 -3.806 60.846 1.00 96.12 178 ASP A CA 1
ATOM 1446 C C . ASP A 1 178 ? -44.447 -4.124 60.634 1.00 96.12 178 ASP A C 1
ATOM 1448 O O . ASP A 1 178 ? -43.963 -4.308 59.516 1.00 96.12 178 ASP A O 1
ATOM 1452 N N . TYR A 1 179 ? -43.691 -4.169 61.732 1.00 94.81 179 TYR A N 1
ATOM 1453 C CA . TYR A 1 179 ? -42.254 -4.456 61.686 1.00 94.81 179 TYR A CA 1
ATOM 1454 C C . TYR A 1 179 ? -41.935 -5.907 61.280 1.00 94.81 179 TYR A C 1
ATOM 1456 O O . TYR A 1 179 ? -40.892 -6.154 60.677 1.00 94.81 179 TYR A O 1
ATOM 1464 N N . GLN A 1 180 ? -42.822 -6.866 61.576 1.00 96.50 180 GLN A N 1
ATOM 1465 C CA . GLN A 1 180 ? -42.609 -8.277 61.228 1.00 96.50 180 GLN A CA 1
ATOM 1466 C C . GLN A 1 180 ? -42.786 -8.512 59.726 1.00 96.50 180 GLN A C 1
ATOM 1468 O O . GLN A 1 180 ? -41.925 -9.118 59.086 1.00 96.50 180 GLN A O 1
ATOM 1473 N N . GLY A 1 181 ? -43.861 -7.986 59.136 1.00 95.75 181 GLY A N 1
ATOM 1474 C CA . GLY A 1 181 ? -44.057 -8.036 57.695 1.00 95.75 181 GLY A CA 1
ATOM 1475 C C . GLY A 1 181 ? -43.019 -7.205 56.935 1.00 95.75 181 GLY A C 1
ATOM 1476 O O . GLY A 1 181 ? -42.553 -7.656 55.886 1.00 95.75 181 GLY A O 1
ATOM 1477 N N . ALA A 1 182 ? -42.598 -6.054 57.476 1.00 94.75 182 ALA A N 1
ATOM 1478 C CA . ALA A 1 182 ? -41.537 -5.241 56.882 1.00 94.75 182 ALA A CA 1
ATOM 1479 C C . ALA A 1 182 ? -40.209 -6.007 56.753 1.00 94.75 182 ALA A C 1
ATOM 1481 O O . ALA A 1 182 ? -39.610 -5.974 55.680 1.00 94.75 182 ALA A O 1
ATOM 1482 N N . GLU A 1 183 ? -39.767 -6.741 57.783 1.00 95.94 183 GLU A N 1
ATOM 1483 C CA . GLU A 1 183 ? -38.511 -7.510 57.720 1.00 95.94 183 GLU A CA 1
ATOM 1484 C C . GLU A 1 183 ? -38.587 -8.657 56.691 1.00 95.94 183 GLU A C 1
ATOM 1486 O O . GLU A 1 183 ? -37.642 -8.878 55.932 1.00 95.94 183 GLU A O 1
ATOM 1491 N N . ILE A 1 184 ? -39.743 -9.324 56.566 1.00 97.00 184 ILE A N 1
ATOM 1492 C CA . ILE A 1 184 ? -39.971 -10.359 55.539 1.00 97.00 184 ILE A CA 1
ATOM 1493 C C . ILE A 1 184 ? -39.878 -9.765 54.122 1.00 97.00 184 ILE A C 1
ATOM 1495 O O . ILE A 1 184 ? -39.293 -10.377 53.222 1.00 97.00 184 ILE A O 1
ATOM 1499 N N . VAL A 1 185 ? -40.444 -8.576 53.892 1.00 96.12 185 VAL A N 1
ATOM 1500 C CA . VAL A 1 185 ? -40.369 -7.898 52.586 1.00 96.12 185 VAL A CA 1
ATOM 1501 C C . VAL A 1 185 ? -38.967 -7.339 52.324 1.00 96.12 185 VAL A C 1
ATOM 1503 O O . VAL A 1 185 ? -38.475 -7.460 51.202 1.00 96.12 185 VAL A O 1
ATOM 1506 N N . ARG A 1 186 ? -38.282 -6.829 53.351 1.00 95.19 186 ARG A N 1
ATOM 1507 C CA . ARG A 1 186 ? -36.882 -6.386 53.300 1.00 95.19 186 ARG A CA 1
ATOM 1508 C C . ARG A 1 186 ? -35.934 -7.517 52.911 1.00 95.19 186 ARG A C 1
ATOM 1510 O O . ARG A 1 186 ? -35.096 -7.313 52.036 1.00 95.19 186 ARG A O 1
ATOM 1517 N N . GLN A 1 187 ? -36.081 -8.708 53.494 1.00 96.31 187 GLN A N 1
ATOM 1518 C CA . GLN A 1 187 ? -35.251 -9.864 53.143 1.00 96.31 187 GLN A CA 1
ATOM 1519 C C . GLN A 1 187 ? -35.457 -10.269 51.674 1.00 96.31 187 GLN A C 1
ATOM 1521 O O . GLN A 1 187 ? -34.487 -10.406 50.929 1.00 96.31 187 GLN A O 1
ATOM 1526 N N . ARG A 1 188 ? -36.717 -10.329 51.213 1.00 95.81 188 ARG A N 1
ATOM 1527 C CA . ARG A 1 188 ? -37.054 -10.563 49.794 1.00 95.81 188 ARG A CA 1
ATOM 1528 C C . ARG A 1 188 ? -36.479 -9.492 48.863 1.00 95.81 188 ARG A C 1
ATOM 1530 O O . ARG A 1 188 ? -36.020 -9.827 47.774 1.00 95.81 188 ARG A O 1
ATOM 1537 N N . ALA A 1 189 ? -36.494 -8.222 49.275 1.00 94.25 189 ALA A N 1
ATOM 1538 C CA . ALA A 1 189 ? -35.902 -7.128 48.510 1.00 94.25 189 ALA A CA 1
ATOM 1539 C C . ALA A 1 189 ? -34.377 -7.279 48.407 1.00 94.25 189 ALA A C 1
ATOM 1541 O O . ALA A 1 189 ? -33.840 -7.188 47.311 1.00 94.25 189 ALA A O 1
ATOM 1542 N N . VAL A 1 190 ? -33.694 -7.588 49.514 1.00 94.56 190 VAL A N 1
ATOM 1543 C CA . VAL A 1 190 ? -32.238 -7.815 49.558 1.00 94.56 190 VAL A CA 1
ATOM 1544 C C . VAL A 1 190 ? -31.810 -9.013 48.701 1.00 94.56 190 VAL A C 1
ATOM 1546 O O . VAL A 1 190 ? -30.775 -8.951 48.039 1.00 94.56 190 VAL A O 1
ATOM 1549 N N . ASP A 1 191 ? -32.585 -10.098 48.673 1.00 95.75 191 ASP A N 1
ATOM 1550 C CA . ASP A 1 191 ? -32.264 -11.258 47.834 1.00 95.75 191 ASP A CA 1
ATOM 1551 C C . ASP A 1 191 ? -32.541 -11.006 46.343 1.00 95.75 191 ASP A C 1
ATOM 1553 O O . ASP A 1 191 ? -31.750 -11.434 45.498 1.00 95.75 191 ASP A O 1
ATOM 1557 N N . LEU A 1 192 ? -33.584 -10.238 46.005 1.00 94.69 192 LEU A N 1
ATOM 1558 C CA . LEU A 1 192 ? -33.814 -9.768 44.634 1.00 9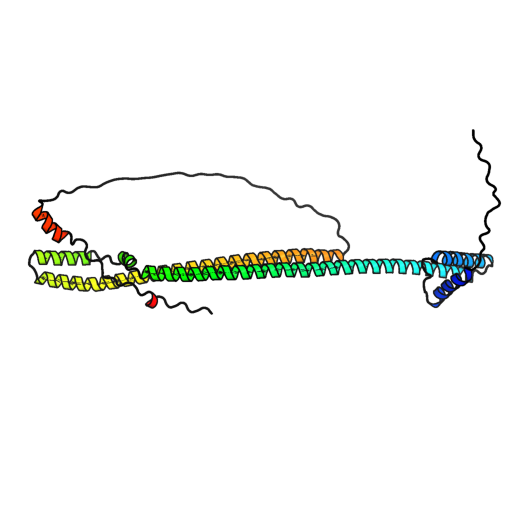4.69 192 LEU A CA 1
ATOM 1559 C C . LEU A 1 192 ? -32.714 -8.795 44.172 1.00 94.69 192 LEU A C 1
ATOM 1561 O O . LEU A 1 192 ? -32.218 -8.922 43.057 1.00 94.69 192 LEU A O 1
ATOM 1565 N N . GLU A 1 193 ? -32.283 -7.875 45.034 1.00 93.50 193 GLU A N 1
ATOM 1566 C CA . GLU A 1 193 ? -31.230 -6.885 44.769 1.00 93.50 193 GLU A CA 1
ATOM 1567 C C . GLU A 1 193 ? -29.895 -7.556 44.404 1.00 93.50 193 GLU A C 1
ATOM 1569 O O . GLU A 1 193 ? -29.301 -7.215 43.383 1.00 93.50 193 GLU A O 1
ATOM 1574 N N . LYS A 1 194 ? -29.484 -8.611 45.126 1.00 93.62 194 LYS A N 1
ATOM 1575 C CA . LYS A 1 194 ? -28.306 -9.435 44.767 1.00 93.62 194 LYS A CA 1
ATOM 1576 C C . LYS A 1 194 ? -28.412 -10.040 43.360 1.00 93.62 194 LYS A C 1
ATOM 1578 O O . LYS A 1 194 ? -27.422 -10.091 42.626 1.00 93.62 194 LYS A O 1
ATOM 1583 N N . ILE A 1 195 ? -29.598 -10.528 42.987 1.00 94.50 195 ILE A N 1
ATOM 1584 C CA . ILE A 1 195 ? -29.858 -11.136 41.674 1.00 94.50 195 ILE A CA 1
ATOM 1585 C C . ILE A 1 195 ? -29.839 -10.060 40.578 1.00 94.50 195 ILE A C 1
ATOM 1587 O O . ILE A 1 195 ? -29.236 -10.267 39.523 1.00 94.50 195 ILE A O 1
ATOM 1591 N N . GLU A 1 196 ? -30.446 -8.900 40.828 1.00 94.50 196 GLU A N 1
ATOM 1592 C CA . GLU A 1 196 ? -30.471 -7.772 39.896 1.00 94.50 196 GLU A CA 1
ATOM 1593 C C . GLU A 1 196 ? -29.084 -7.163 39.676 1.00 94.50 196 GLU A C 1
ATOM 1595 O O . GLU A 1 196 ? -28.703 -6.993 38.519 1.00 94.50 196 GLU A O 1
ATOM 1600 N N . THR A 1 197 ? -28.287 -6.939 40.727 1.00 92.50 197 THR A N 1
ATOM 1601 C CA . THR A 1 197 ? -26.883 -6.498 40.627 1.00 92.50 197 THR A CA 1
ATOM 1602 C C . THR A 1 197 ? -26.052 -7.472 39.791 1.00 92.50 197 THR A C 1
ATOM 1604 O O . THR A 1 197 ? -25.393 -7.067 38.832 1.00 92.50 197 THR A O 1
ATOM 1607 N N . LYS A 1 198 ? -26.147 -8.785 40.053 1.00 92.38 198 LYS A N 1
ATOM 1608 C CA . LYS A 1 198 ? -25.446 -9.802 39.248 1.00 92.38 198 LYS A CA 1
ATOM 1609 C C . LYS A 1 198 ? -25.882 -9.775 37.777 1.00 92.38 198 LYS A C 1
ATOM 1611 O O . LYS A 1 198 ? -25.046 -9.879 36.880 1.00 92.38 198 LYS A O 1
ATOM 1616 N N . ASN A 1 199 ? -27.174 -9.590 37.510 1.00 93.44 199 ASN A N 1
ATOM 1617 C CA . ASN A 1 199 ? -27.710 -9.491 36.152 1.00 93.44 199 ASN A CA 1
ATOM 1618 C C . ASN A 1 199 ? -27.410 -8.140 35.473 1.00 93.44 199 ASN A C 1
ATOM 1620 O O . ASN A 1 199 ? -27.355 -8.074 34.245 1.00 93.44 199 ASN A O 1
ATOM 1624 N N . ALA A 1 200 ? -27.193 -7.059 36.222 1.00 92.12 200 ALA A N 1
ATOM 1625 C CA . ALA A 1 200 ? -26.685 -5.791 35.708 1.00 92.12 200 ALA A CA 1
ATOM 1626 C C . ALA A 1 200 ? -25.219 -5.924 35.279 1.00 92.12 200 ALA A C 1
ATOM 1628 O O . ALA A 1 200 ? -24.914 -5.650 34.119 1.00 92.12 200 ALA A O 1
ATOM 1629 N N . ASN A 1 201 ? -24.363 -6.482 36.139 1.00 91.00 201 ASN A N 1
ATOM 1630 C CA . ASN A 1 201 ? -22.956 -6.748 35.825 1.00 91.00 201 ASN A CA 1
ATOM 1631 C C . ASN A 1 201 ? -22.810 -7.671 34.605 1.00 91.00 201 ASN A C 1
ATOM 1633 O O . ASN A 1 201 ? -22.069 -7.353 33.678 1.00 91.00 201 ASN A O 1
ATOM 1637 N N . ASN A 1 202 ? -23.592 -8.755 34.521 1.00 92.69 202 ASN A N 1
ATOM 1638 C CA . ASN A 1 202 ? -23.604 -9.631 33.342 1.00 92.69 202 ASN A CA 1
ATOM 1639 C C . ASN A 1 202 ? -23.983 -8.886 32.042 1.00 92.69 202 ASN A C 1
ATOM 1641 O O . ASN A 1 202 ? -23.380 -9.134 30.996 1.00 92.69 202 ASN A O 1
ATOM 1645 N N . ARG A 1 203 ? -24.960 -7.964 32.088 1.00 93.25 203 ARG A N 1
ATOM 1646 C CA . ARG A 1 203 ? -25.361 -7.141 30.928 1.00 93.25 203 ARG A CA 1
ATOM 1647 C C . ARG A 1 203 ? -24.275 -6.137 30.536 1.00 93.25 203 ARG A C 1
ATOM 1649 O O . ARG A 1 203 ? -23.997 -5.998 29.347 1.00 93.25 203 ARG A O 1
ATOM 1656 N N . ALA A 1 204 ? -23.645 -5.486 31.513 1.00 92.50 204 ALA A N 1
ATOM 1657 C CA . ALA A 1 204 ? -22.547 -4.550 31.290 1.00 92.50 204 ALA A CA 1
ATOM 1658 C C . ALA A 1 204 ? -21.321 -5.255 30.675 1.00 92.50 204 ALA A C 1
ATOM 1660 O O . ALA A 1 204 ? -20.833 -4.821 29.634 1.00 92.50 204 ALA A O 1
ATOM 1661 N N . ILE A 1 205 ? -20.906 -6.412 31.212 1.00 91.56 205 ILE A N 1
ATOM 1662 C CA . ILE A 1 205 ? -19.830 -7.249 30.646 1.00 91.56 205 ILE A CA 1
ATOM 1663 C C . ILE A 1 205 ? -20.168 -7.688 29.210 1.00 91.56 205 ILE A C 1
ATOM 1665 O O . ILE A 1 205 ? -19.317 -7.618 28.322 1.00 91.56 205 ILE A O 1
ATOM 1669 N N . ALA A 1 206 ? -21.408 -8.115 28.942 1.00 92.88 206 ALA A N 1
ATOM 1670 C CA . ALA A 1 206 ? -21.832 -8.500 27.595 1.00 92.88 206 ALA A CA 1
ATOM 1671 C C . ALA A 1 206 ? -21.770 -7.325 26.598 1.00 92.88 206 ALA A C 1
ATOM 1673 O O . ALA A 1 206 ? -21.279 -7.495 25.481 1.00 92.88 206 ALA A O 1
ATOM 1674 N N . LYS A 1 207 ? -22.208 -6.127 27.006 1.00 94.44 207 LYS A N 1
ATOM 1675 C CA . LYS A 1 207 ? -22.146 -4.903 26.192 1.00 94.44 207 LYS A CA 1
ATOM 1676 C C . LYS A 1 207 ? -20.700 -4.455 25.945 1.00 94.44 207 LYS A C 1
ATOM 1678 O O . LYS A 1 207 ? -20.331 -4.260 24.789 1.00 94.44 207 LYS A O 1
ATOM 1683 N N . MET A 1 208 ? -19.865 -4.419 26.985 1.00 93.19 208 MET A N 1
ATOM 1684 C CA . MET A 1 208 ? -18.421 -4.170 26.891 1.00 93.19 208 MET A CA 1
ATOM 1685 C C . MET A 1 208 ? -17.751 -5.119 25.888 1.00 93.19 208 MET A C 1
ATOM 1687 O O . MET A 1 208 ? -17.009 -4.670 25.019 1.00 93.19 208 MET A O 1
ATOM 1691 N N . ASN A 1 209 ? -18.048 -6.422 25.947 1.00 92.62 209 ASN A N 1
ATOM 1692 C CA . ASN A 1 209 ? -17.491 -7.403 25.013 1.00 92.62 209 ASN A CA 1
ATOM 1693 C C . ASN A 1 209 ? -17.913 -7.136 23.556 1.00 92.62 209 ASN A C 1
ATOM 1695 O O . ASN A 1 209 ? -17.082 -7.235 22.653 1.00 92.62 209 ASN A O 1
ATOM 1699 N N . VAL A 1 210 ? -19.174 -6.761 23.308 1.00 95.25 210 VAL A N 1
ATOM 1700 C CA . VAL A 1 210 ? -19.655 -6.387 21.963 1.00 95.25 210 VAL A CA 1
ATOM 1701 C C . VAL A 1 210 ? -18.967 -5.120 21.450 1.00 95.25 210 VAL A C 1
ATOM 1703 O O . VAL A 1 210 ? -18.585 -5.057 20.279 1.00 95.25 210 VAL A O 1
ATOM 1706 N N . ASP A 1 211 ? -18.772 -4.116 22.301 1.00 94.50 211 ASP A N 1
ATOM 1707 C CA . ASP A 1 211 ? -18.124 -2.864 21.902 1.00 94.50 211 ASP A CA 1
ATOM 1708 C C . ASP A 1 211 ? -16.615 -3.040 21.688 1.00 94.50 211 ASP A C 1
ATOM 1710 O O . ASP A 1 211 ? -16.070 -2.496 20.728 1.00 94.50 211 ASP A O 1
ATOM 1714 N N . TYR A 1 212 ? -15.964 -3.891 22.485 1.00 94.44 212 TYR A N 1
ATOM 1715 C CA . TYR A 1 212 ? -14.571 -4.294 22.295 1.00 94.44 212 TYR A CA 1
ATOM 1716 C C . TYR A 1 212 ? -14.356 -5.024 20.959 1.00 94.44 212 TYR A C 1
ATOM 1718 O O . TYR A 1 212 ? -13.465 -4.668 20.188 1.00 94.44 212 TYR A O 1
ATOM 1726 N N . GLN A 1 213 ? -15.219 -5.989 20.619 1.00 95.00 213 GLN A N 1
ATOM 1727 C CA . GLN A 1 213 ? -15.167 -6.665 19.315 1.00 95.00 213 GLN A CA 1
ATOM 1728 C C . GLN A 1 213 ? -15.439 -5.696 18.151 1.00 95.00 213 GLN A C 1
ATOM 1730 O O . GLN A 1 213 ? -14.829 -5.811 17.087 1.00 95.00 213 GLN A O 1
ATOM 1735 N N . ASN A 1 214 ? -16.305 -4.695 18.342 1.00 96.19 214 ASN A N 1
ATOM 1736 C CA . ASN A 1 214 ? -16.507 -3.638 17.350 1.00 96.19 214 ASN A CA 1
ATOM 1737 C C . ASN A 1 214 ? -15.302 -2.694 17.214 1.00 96.19 214 ASN A C 1
ATOM 1739 O O . ASN A 1 214 ? -15.049 -2.229 16.102 1.00 96.19 214 ASN A O 1
ATOM 1743 N N . LEU A 1 215 ? -14.554 -2.424 18.289 1.00 95.69 215 LEU A N 1
ATOM 1744 C CA . LEU A 1 215 ? -13.298 -1.671 18.236 1.00 95.69 215 LEU A CA 1
ATOM 1745 C C . LEU A 1 215 ? -12.234 -2.448 17.448 1.00 95.69 215 LEU A C 1
ATOM 1747 O O . LEU A 1 215 ? -11.753 -1.942 16.435 1.00 95.69 215 LEU A O 1
ATOM 1751 N N . LEU A 1 216 ? -11.961 -3.704 17.817 1.00 95.00 216 LEU A N 1
ATOM 1752 C CA . LEU A 1 216 ? -11.007 -4.562 17.100 1.00 95.00 216 LEU A CA 1
ATOM 1753 C C . LEU A 1 216 ? -11.358 -4.707 15.610 1.00 95.00 216 LEU A C 1
ATOM 1755 O O . LEU A 1 216 ? -10.485 -4.614 14.749 1.00 95.00 216 LEU A O 1
ATOM 1759 N N . ARG A 1 217 ? -12.645 -4.870 15.276 1.00 96.12 217 ARG A N 1
ATOM 1760 C CA . ARG A 1 217 ? -13.107 -4.966 13.881 1.00 96.12 217 ARG A CA 1
ATOM 1761 C C . ARG A 1 217 ? -12.886 -3.674 13.085 1.00 96.12 217 ARG A C 1
ATOM 1763 O O . ARG A 1 217 ? -12.617 -3.756 11.889 1.00 96.12 217 ARG A O 1
ATOM 1770 N N . LYS A 1 218 ? -12.988 -2.494 13.713 1.00 96.94 218 LYS A N 1
ATOM 1771 C CA . LYS A 1 218 ? -12.628 -1.210 13.078 1.00 96.94 218 LYS A CA 1
ATOM 1772 C C . LYS A 1 218 ? -11.118 -1.125 12.844 1.00 96.94 218 LYS A C 1
ATOM 1774 O O . LYS A 1 218 ? -10.708 -0.817 11.731 1.00 96.94 218 LYS A O 1
ATOM 1779 N N . GLN A 1 219 ? -10.322 -1.451 13.862 1.00 96.19 219 GLN A N 1
ATOM 1780 C CA . GLN A 1 219 ? -8.857 -1.407 13.818 1.00 96.19 219 GLN A CA 1
ATOM 1781 C C . GLN A 1 219 ? -8.289 -2.346 12.738 1.00 96.19 219 GLN A C 1
ATOM 1783 O O . GLN A 1 219 ? -7.489 -1.920 11.904 1.00 96.19 219 GLN A O 1
ATOM 1788 N N . GLN A 1 220 ? -8.786 -3.586 12.657 1.00 96.94 220 GLN A N 1
ATOM 1789 C CA . GLN A 1 220 ? -8.418 -4.523 11.591 1.00 96.94 220 GLN A CA 1
ATOM 1790 C C . GLN A 1 220 ? -8.816 -3.997 10.204 1.00 96.94 220 GLN A C 1
ATOM 1792 O O . GLN A 1 220 ? -7.988 -3.981 9.296 1.00 96.94 220 GLN A O 1
ATOM 1797 N N . ALA A 1 221 ? -10.047 -3.500 10.038 1.00 97.38 221 ALA A N 1
ATOM 1798 C CA . ALA A 1 221 ? -10.501 -2.959 8.757 1.00 97.38 221 ALA A CA 1
ATOM 1799 C C . ALA A 1 221 ? -9.703 -1.716 8.316 1.00 97.38 221 ALA A C 1
ATOM 1801 O O . ALA A 1 221 ? -9.527 -1.494 7.118 1.00 97.38 221 ALA A O 1
ATOM 1802 N N . GLU A 1 222 ? -9.202 -0.902 9.248 1.00 97.69 222 GLU A N 1
ATOM 1803 C CA . GLU A 1 222 ? -8.292 0.205 8.941 1.00 97.69 222 GLU A CA 1
ATOM 1804 C C . GLU A 1 222 ? -6.938 -0.307 8.427 1.00 97.69 222 GLU A C 1
ATOM 1806 O O . GLU A 1 222 ? -6.479 0.141 7.373 1.00 97.69 222 GLU A O 1
ATOM 1811 N N . ILE A 1 223 ? -6.346 -1.296 9.106 1.00 97.00 223 ILE A N 1
ATOM 1812 C CA . ILE A 1 223 ? -5.093 -1.947 8.691 1.00 97.00 223 ILE A CA 1
ATOM 1813 C C . ILE A 1 223 ? -5.241 -2.601 7.307 1.00 97.00 223 ILE A C 1
ATOM 1815 O O . ILE A 1 223 ? -4.396 -2.388 6.437 1.00 97.00 223 ILE A O 1
ATOM 1819 N N . ASP A 1 224 ? -6.330 -3.329 7.056 1.00 97.69 224 ASP A N 1
ATOM 1820 C CA . ASP A 1 224 ? -6.589 -3.990 5.770 1.00 97.69 224 ASP A CA 1
ATOM 1821 C C . ASP A 1 224 ? -6.718 -2.974 4.623 1.00 97.69 224 ASP A C 1
ATOM 1823 O O . ASP A 1 224 ? -6.121 -3.142 3.555 1.00 97.69 224 ASP A O 1
ATOM 1827 N N . ASN A 1 225 ? -7.442 -1.871 4.849 1.00 97.25 225 ASN A N 1
ATOM 1828 C CA . ASN A 1 225 ? -7.566 -0.788 3.872 1.00 97.25 225 ASN A CA 1
ATOM 1829 C C . ASN A 1 225 ? -6.233 -0.051 3.647 1.00 97.25 225 ASN A C 1
ATOM 1831 O O . ASN A 1 225 ? -5.908 0.293 2.506 1.00 97.25 225 ASN A O 1
ATOM 1835 N N . PHE A 1 226 ? -5.437 0.165 4.699 1.00 97.06 226 PHE A N 1
ATOM 1836 C CA . PHE A 1 226 ? -4.105 0.762 4.599 1.00 97.06 226 PHE A CA 1
ATOM 1837 C C . PHE A 1 226 ? -3.146 -0.121 3.788 1.00 97.06 226 PHE A C 1
ATOM 1839 O O . PHE A 1 226 ? -2.453 0.374 2.890 1.00 97.06 226 PHE A O 1
ATOM 1846 N N . ASN A 1 227 ? -3.140 -1.428 4.058 1.00 96.44 227 ASN A N 1
ATOM 1847 C CA . ASN A 1 227 ? -2.327 -2.416 3.353 1.00 96.44 227 ASN A CA 1
ATOM 1848 C C . ASN A 1 227 ? -2.720 -2.483 1.874 1.00 96.44 227 ASN A C 1
ATOM 1850 O O . ASN A 1 227 ? -1.871 -2.275 1.009 1.00 96.44 227 ASN A O 1
ATOM 1854 N N . LYS A 1 228 ? -4.015 -2.635 1.572 1.00 97.69 228 LYS A N 1
ATOM 1855 C CA . LYS A 1 228 ? -4.546 -2.660 0.199 1.00 97.69 228 LYS A CA 1
ATOM 1856 C C . LYS A 1 228 ? -4.219 -1.384 -0.585 1.00 97.69 228 LYS A C 1
ATOM 1858 O O . LYS A 1 228 ? -3.809 -1.450 -1.742 1.00 97.69 228 LYS A O 1
ATOM 1863 N N . ARG A 1 229 ? -4.345 -0.205 0.036 1.00 96.12 229 ARG A N 1
ATOM 1864 C CA . ARG A 1 229 ? -3.953 1.080 -0.579 1.00 96.12 229 ARG A CA 1
ATOM 1865 C C . ARG A 1 229 ? -2.441 1.171 -0.815 1.00 96.12 229 ARG A C 1
ATOM 1867 O O . ARG A 1 229 ? -2.007 1.771 -1.797 1.00 96.12 229 ARG A O 1
ATOM 1874 N N . THR A 1 230 ? -1.640 0.603 0.082 1.00 96.12 230 THR A N 1
ATOM 1875 C CA . THR A 1 230 ? -0.179 0.555 -0.048 1.00 96.12 230 THR A CA 1
ATOM 1876 C C . THR A 1 230 ? 0.239 -0.356 -1.199 1.00 96.12 230 THR A C 1
ATOM 1878 O O . THR A 1 230 ? 1.025 0.071 -2.042 1.00 96.12 230 THR A O 1
ATOM 1881 N N . GLU A 1 231 ? -0.347 -1.550 -1.286 1.00 97.31 231 GLU A N 1
ATOM 1882 C CA . GLU A 1 231 ? -0.114 -2.525 -2.353 1.00 97.31 231 GLU A CA 1
ATOM 1883 C C . GLU A 1 231 ? -0.473 -1.959 -3.733 1.00 97.31 231 GLU A C 1
ATOM 1885 O O . GLU A 1 231 ? 0.379 -1.931 -4.618 1.00 97.31 231 GLU A O 1
ATOM 1890 N N . LEU A 1 232 ? -1.684 -1.412 -3.904 1.00 97.44 232 LEU A N 1
ATOM 1891 C CA . LEU A 1 232 ? -2.133 -0.816 -5.172 1.00 97.44 232 LEU A CA 1
ATOM 1892 C C . LEU A 1 232 ? -1.196 0.301 -5.666 1.00 97.44 232 LEU A C 1
ATOM 1894 O O . LEU A 1 232 ? -0.959 0.434 -6.866 1.00 97.44 232 LEU A O 1
ATOM 1898 N N . GLN A 1 233 ? -0.623 1.090 -4.752 1.00 97.00 233 GLN A N 1
ATOM 1899 C CA . GLN A 1 233 ? 0.339 2.134 -5.109 1.00 97.00 233 GLN A CA 1
ATOM 1900 C C . GLN A 1 233 ? 1.715 1.559 -5.497 1.00 97.00 233 GLN A C 1
ATOM 1902 O O . GLN A 1 233 ? 2.372 2.116 -6.375 1.00 97.00 233 GLN A O 1
ATOM 1907 N N . ILE A 1 234 ? 2.145 0.442 -4.896 1.00 96.69 234 ILE A N 1
ATOM 1908 C CA . ILE A 1 234 ? 3.363 -0.279 -5.308 1.00 96.69 234 ILE A CA 1
ATOM 1909 C C . ILE A 1 234 ? 3.156 -0.898 -6.696 1.00 96.69 234 ILE A C 1
ATOM 1911 O O . ILE A 1 234 ? 3.958 -0.636 -7.590 1.00 96.69 234 ILE A O 1
ATOM 1915 N N . GLN A 1 235 ? 2.041 -1.602 -6.920 1.00 97.31 235 GLN A N 1
ATOM 1916 C CA . GLN A 1 235 ? 1.662 -2.151 -8.229 1.00 97.31 235 GLN A CA 1
ATOM 1917 C C . GLN A 1 235 ? 1.609 -1.058 -9.316 1.00 97.31 235 GLN A C 1
ATOM 1919 O O . GLN A 1 235 ? 2.040 -1.279 -10.447 1.00 97.31 235 GLN A O 1
ATOM 1924 N N . PHE A 1 236 ? 1.144 0.152 -8.981 1.00 96.75 236 PHE A N 1
ATOM 1925 C CA . PHE A 1 236 ? 1.170 1.308 -9.882 1.00 96.75 236 PHE A CA 1
ATOM 1926 C C . PHE A 1 236 ? 2.600 1.750 -10.244 1.00 96.75 236 PHE A C 1
ATOM 1928 O O . PHE A 1 236 ? 2.892 1.933 -11.428 1.00 96.75 236 PHE A O 1
ATOM 1935 N N . PHE A 1 237 ? 3.510 1.876 -9.269 1.00 95.38 237 PHE A N 1
ATOM 1936 C CA . PHE A 1 237 ? 4.923 2.182 -9.544 1.00 95.38 237 PHE A CA 1
ATOM 1937 C C . PHE A 1 237 ? 5.603 1.078 -10.366 1.00 95.38 237 PHE A C 1
ATOM 1939 O O . PHE A 1 237 ? 6.366 1.370 -11.287 1.00 95.38 237 PHE A O 1
ATOM 1946 N N . GLU A 1 238 ? 5.295 -0.192 -10.103 1.00 96.06 238 GLU A N 1
ATOM 1947 C CA . GLU A 1 238 ? 5.801 -1.317 -10.890 1.00 96.06 238 GLU A CA 1
ATOM 1948 C C . GLU A 1 238 ? 5.243 -1.324 -12.316 1.00 96.06 238 GLU A C 1
ATOM 1950 O O . GLU A 1 238 ? 5.996 -1.541 -13.263 1.00 96.06 238 GLU A O 1
ATOM 1955 N N . SER A 1 239 ? 3.965 -0.988 -12.505 1.00 97.00 239 SER A N 1
ATOM 1956 C CA . SER A 1 239 ? 3.371 -0.805 -13.830 1.00 97.00 239 SER A CA 1
ATOM 1957 C C . SER A 1 239 ? 4.030 0.346 -14.600 1.00 97.00 239 SER A C 1
ATOM 1959 O O . SER A 1 239 ? 4.275 0.207 -15.800 1.00 97.00 239 SER A O 1
ATOM 1961 N N . GLN A 1 240 ? 4.367 1.463 -13.941 1.00 95.56 240 GLN A N 1
ATOM 1962 C CA . GLN A 1 240 ? 5.133 2.547 -14.570 1.00 95.56 240 GLN A CA 1
ATOM 1963 C C . GLN A 1 240 ? 6.550 2.102 -14.950 1.00 95.56 240 GLN A C 1
ATOM 1965 O O . GLN A 1 240 ? 6.954 2.278 -16.102 1.00 95.56 240 GLN A O 1
ATOM 1970 N N . LYS A 1 241 ? 7.277 1.464 -14.021 1.00 95.75 241 LYS A N 1
ATOM 1971 C CA . LYS A 1 241 ? 8.611 0.886 -14.246 1.00 95.75 241 LYS A CA 1
ATOM 1972 C C . LYS A 1 241 ? 8.604 -0.047 -15.456 1.00 95.75 241 LYS A C 1
ATOM 1974 O O . LYS A 1 241 ? 9.391 0.141 -16.384 1.00 95.75 241 LYS A O 1
ATOM 1979 N N . ASN A 1 242 ? 7.664 -0.988 -15.486 1.00 95.69 242 ASN A N 1
ATOM 1980 C CA . ASN A 1 242 ? 7.518 -1.976 -16.550 1.00 95.69 242 ASN A CA 1
ATOM 1981 C C . ASN A 1 242 ? 7.143 -1.320 -17.887 1.00 95.69 242 ASN A C 1
ATOM 1983 O O . ASN A 1 242 ? 7.729 -1.667 -18.908 1.00 95.69 242 ASN A O 1
ATOM 1987 N N . SER A 1 243 ? 6.247 -0.325 -17.897 1.00 95.81 243 SER A N 1
ATOM 1988 C CA . SER A 1 243 ? 5.904 0.437 -19.107 1.00 95.81 243 SER A CA 1
ATOM 1989 C C . SER A 1 243 ? 7.093 1.245 -19.649 1.00 95.81 243 SER A C 1
ATOM 1991 O O . SER A 1 243 ? 7.319 1.271 -20.859 1.00 95.81 243 SER A O 1
ATOM 1993 N N . SER A 1 244 ? 7.873 1.886 -18.773 1.00 93.81 244 SER A N 1
ATOM 1994 C CA . SER A 1 244 ? 9.067 2.659 -19.145 1.00 93.81 244 SER A CA 1
ATOM 1995 C C . SER A 1 244 ? 10.168 1.748 -19.712 1.00 93.81 244 SER A C 1
ATOM 1997 O O . SER A 1 244 ? 10.704 1.998 -20.794 1.00 93.81 244 SER A O 1
ATOM 1999 N N . VAL A 1 245 ? 10.433 0.612 -19.054 1.00 93.94 245 VAL A N 1
ATOM 2000 C CA . VAL A 1 245 ? 11.378 -0.408 -19.542 1.00 93.94 245 VAL A CA 1
ATOM 2001 C C . VAL A 1 245 ? 10.896 -1.047 -20.851 1.00 93.94 245 VAL A C 1
ATOM 2003 O O . VAL A 1 245 ? 11.709 -1.247 -21.752 1.00 93.94 245 VAL A O 1
ATOM 2006 N N . ALA A 1 246 ? 9.594 -1.307 -21.013 1.00 94.31 246 ALA A N 1
ATOM 2007 C CA . ALA A 1 246 ? 9.017 -1.834 -22.253 1.00 94.31 246 ALA A CA 1
ATOM 2008 C C . ALA A 1 246 ? 9.144 -0.855 -23.433 1.00 94.31 246 ALA A C 1
ATOM 2010 O O . ALA A 1 246 ? 9.413 -1.277 -24.560 1.00 94.31 246 ALA A O 1
ATOM 2011 N N . ALA A 1 247 ? 9.013 0.454 -23.193 1.00 93.25 247 ALA A N 1
ATOM 2012 C CA . ALA A 1 247 ? 9.243 1.468 -24.219 1.00 93.25 247 ALA A CA 1
ATOM 2013 C C . ALA A 1 247 ? 10.713 1.477 -24.684 1.00 93.25 247 ALA A C 1
ATOM 2015 O O . ALA A 1 247 ? 10.980 1.452 -25.888 1.00 93.25 247 ALA A O 1
ATOM 2016 N N . ILE A 1 248 ? 11.672 1.435 -23.750 1.00 92.00 248 ILE A N 1
ATOM 2017 C CA . ILE A 1 248 ? 13.106 1.428 -24.089 1.00 92.00 248 ILE A CA 1
ATOM 2018 C C . ILE A 1 248 ? 13.522 0.094 -24.734 1.00 92.00 248 ILE A C 1
ATOM 2020 O O . ILE A 1 248 ? 14.274 0.095 -25.707 1.00 92.00 248 ILE A O 1
ATOM 2024 N N . SER A 1 249 ? 13.007 -1.051 -24.275 1.00 90.88 249 SER A N 1
ATOM 2025 C CA . SER A 1 249 ? 13.299 -2.350 -24.901 1.00 90.88 249 SER A CA 1
ATOM 2026 C C . SER A 1 249 ? 12.691 -2.463 -26.305 1.00 90.88 249 SER A C 1
ATOM 2028 O O . SER A 1 249 ? 13.325 -3.010 -27.208 1.00 90.88 249 SER A O 1
ATOM 2030 N N . THR A 1 250 ? 11.523 -1.855 -26.541 1.00 90.75 250 THR A N 1
ATOM 2031 C CA . THR A 1 250 ? 10.953 -1.700 -27.889 1.00 90.75 250 THR A CA 1
ATOM 2032 C C . THR A 1 250 ? 11.848 -0.825 -28.769 1.00 90.75 250 THR A C 1
ATOM 2034 O O . THR A 1 250 ? 12.095 -1.186 -29.917 1.00 90.75 250 THR A O 1
ATOM 2037 N N . GLN A 1 251 ? 12.420 0.262 -28.237 1.00 88.12 251 GLN A N 1
ATOM 2038 C CA . GLN A 1 251 ? 13.408 1.074 -28.958 1.00 88.12 251 GLN A CA 1
ATOM 2039 C C . GLN A 1 251 ? 14.682 0.277 -29.298 1.00 88.12 251 GLN A C 1
ATOM 2041 O O . GLN A 1 251 ? 15.186 0.396 -30.411 1.00 88.12 251 GLN A O 1
ATOM 2046 N N . ILE A 1 252 ? 15.175 -0.583 -28.397 1.00 88.38 252 ILE A N 1
ATOM 2047 C CA . ILE A 1 252 ? 16.306 -1.485 -28.686 1.00 88.38 252 ILE A CA 1
ATOM 2048 C C . ILE A 1 252 ? 15.961 -2.453 -29.829 1.00 88.38 252 ILE A C 1
ATOM 2050 O O . ILE A 1 252 ? 16.786 -2.647 -30.719 1.00 88.38 252 ILE A O 1
ATOM 2054 N N . ARG A 1 253 ? 14.748 -3.028 -29.843 1.00 87.44 253 ARG A N 1
ATOM 2055 C CA . ARG A 1 253 ? 14.290 -3.931 -30.918 1.00 87.44 253 ARG A CA 1
ATOM 2056 C C . ARG A 1 253 ? 14.157 -3.204 -32.260 1.00 87.44 253 ARG A C 1
ATOM 2058 O O . ARG A 1 253 ? 14.674 -3.698 -33.263 1.00 87.44 253 ARG A O 1
ATOM 2065 N N . LEU A 1 254 ? 13.543 -2.019 -32.277 1.00 83.88 254 LEU A N 1
ATOM 2066 C CA . LEU A 1 254 ? 13.421 -1.177 -33.475 1.00 83.88 254 LEU A CA 1
ATOM 2067 C C . LEU A 1 254 ? 14.794 -0.748 -34.014 1.00 83.88 254 LEU A C 1
ATOM 2069 O O . LEU A 1 254 ? 15.025 -0.838 -35.209 1.00 83.88 254 LEU A O 1
ATOM 2073 N N . ASN A 1 255 ? 15.759 -0.424 -33.150 1.00 78.75 255 ASN A N 1
ATOM 2074 C CA . ASN A 1 255 ? 17.145 -0.146 -33.555 1.00 78.75 255 ASN A CA 1
ATOM 2075 C C . ASN A 1 255 ? 17.910 -1.381 -34.096 1.00 78.75 255 ASN A C 1
ATOM 2077 O O . ASN A 1 255 ? 19.097 -1.277 -34.404 1.00 78.75 255 ASN A O 1
ATOM 2081 N N . SER A 1 256 ? 17.259 -2.545 -34.199 1.00 70.12 256 SER A N 1
ATOM 2082 C CA . SER A 1 256 ? 17.802 -3.785 -34.772 1.00 70.12 256 SER A CA 1
ATOM 2083 C C . SER A 1 256 ? 16.924 -4.398 -35.877 1.00 70.12 256 SER A C 1
ATOM 2085 O O . SER A 1 256 ? 17.160 -5.535 -36.274 1.00 70.12 256 SER A O 1
ATOM 2087 N N . THR A 1 257 ? 15.917 -3.668 -36.376 1.00 63.22 257 THR A N 1
ATOM 2088 C CA . THR A 1 257 ? 15.028 -4.095 -37.476 1.00 63.22 257 THR A CA 1
ATOM 2089 C C . THR A 1 257 ? 14.702 -2.913 -38.391 1.00 63.22 257 THR A C 1
ATOM 2091 O O . THR A 1 257 ? 14.492 -1.805 -37.903 1.00 63.22 257 THR A O 1
ATOM 2094 N N . ASP A 1 258 ? 14.659 -3.121 -39.710 1.00 51.00 258 ASP A N 1
ATOM 2095 C CA . ASP A 1 258 ? 14.359 -2.037 -40.657 1.00 51.00 258 ASP A CA 1
ATOM 2096 C C . ASP A 1 258 ? 12.965 -1.411 -40.422 1.00 51.00 258 ASP A C 1
ATOM 2098 O O . ASP A 1 258 ? 12.018 -2.109 -40.044 1.00 51.00 258 ASP A O 1
ATOM 2102 N N . PRO A 1 259 ? 12.811 -0.086 -40.622 1.00 48.84 259 PRO A N 1
ATOM 2103 C CA . PRO A 1 259 ? 11.692 0.667 -40.063 1.00 48.84 259 PRO A CA 1
ATOM 2104 C C . PRO A 1 259 ? 10.345 0.387 -40.763 1.00 48.84 259 PRO A C 1
ATOM 2106 O O . PRO A 1 259 ? 10.190 0.700 -41.951 1.00 48.84 259 PRO A O 1
ATOM 2109 N N . PRO A 1 260 ? 9.312 -0.100 -40.043 1.00 45.41 260 PRO A N 1
ATOM 2110 C CA . PRO A 1 260 ? 7.964 -0.224 -40.590 1.00 45.41 260 PRO A CA 1
ATOM 2111 C C . PRO A 1 260 ? 7.328 1.158 -40.823 1.00 45.41 260 PRO A C 1
ATOM 2113 O O . PRO A 1 260 ? 7.434 2.068 -39.999 1.00 45.41 260 PRO A O 1
ATOM 2116 N N . ARG A 1 261 ? 6.647 1.321 -41.966 1.00 42.59 261 ARG A N 1
ATOM 2117 C CA . ARG A 1 261 ? 6.081 2.610 -42.407 1.00 42.59 261 ARG A CA 1
ATOM 2118 C C . ARG A 1 261 ? 4.843 3.051 -41.603 1.00 42.59 261 ARG A C 1
ATOM 2120 O O . ARG A 1 261 ? 4.138 2.261 -40.985 1.00 42.59 261 ARG A O 1
ATOM 2127 N N . HIS A 1 262 ? 4.599 4.360 -41.641 1.00 46.59 262 HIS A N 1
ATOM 2128 C CA . HIS A 1 262 ? 3.714 5.135 -40.768 1.00 46.59 262 HIS A CA 1
ATOM 2129 C C . HIS A 1 262 ? 2.252 4.670 -40.569 1.00 46.59 262 HIS A C 1
ATOM 2131 O O . HIS A 1 262 ? 1.448 4.670 -41.492 1.00 46.59 262 HIS A O 1
ATOM 2137 N N . THR A 1 263 ? 1.890 4.570 -39.283 1.00 48.12 263 THR A N 1
ATOM 2138 C CA . THR A 1 263 ? 0.689 5.137 -38.614 1.00 48.12 263 THR A CA 1
ATOM 2139 C C . THR A 1 263 ? -0.743 4.817 -39.086 1.00 48.12 263 THR A C 1
ATOM 2141 O O . THR A 1 263 ? -1.126 5.021 -40.234 1.00 48.12 263 THR A O 1
ATOM 2144 N N . ARG A 1 264 ? -1.625 4.592 -38.099 1.00 42.59 264 ARG A N 1
ATOM 2145 C CA . ARG A 1 264 ? -3.039 5.008 -38.146 1.00 42.59 264 ARG A CA 1
ATOM 2146 C C . ARG A 1 264 ? -3.416 5.743 -36.856 1.00 42.59 264 ARG A C 1
ATOM 2148 O O . ARG A 1 264 ? -2.882 5.451 -35.790 1.00 42.59 264 ARG A O 1
ATOM 2155 N N . LYS A 1 265 ? -4.283 6.753 -36.975 1.00 44.06 265 LYS A N 1
ATOM 2156 C CA . LYS A 1 265 ? -4.639 7.688 -35.892 1.00 44.06 265 LYS A CA 1
ATOM 2157 C C . LYS A 1 265 ? -5.766 7.123 -35.017 1.00 44.06 265 LYS A C 1
ATOM 2159 O O . LYS A 1 265 ? -6.664 6.459 -35.529 1.00 44.06 265 LYS A O 1
ATOM 2164 N N . ARG A 1 266 ? -5.748 7.440 -33.717 1.00 45.16 266 ARG A N 1
ATOM 2165 C CA . ARG A 1 266 ? -6.890 7.220 -32.809 1.00 45.16 266 ARG A CA 1
ATOM 2166 C C . ARG A 1 266 ? -8.080 8.104 -33.215 1.00 45.16 266 ARG A C 1
ATOM 2168 O O . ARG A 1 266 ? -7.880 9.207 -33.719 1.00 45.16 266 ARG A O 1
ATOM 2175 N N . LYS A 1 267 ? -9.295 7.658 -32.892 1.00 37.91 267 LYS A N 1
ATOM 2176 C CA . LYS A 1 267 ? -10.451 8.527 -32.624 1.00 37.91 267 LYS A CA 1
ATOM 2177 C C . LYS A 1 267 ? -10.854 8.347 -31.156 1.00 37.91 267 LYS A C 1
ATOM 2179 O O . LYS A 1 267 ? -10.643 7.275 -30.597 1.00 37.91 267 LYS A O 1
ATOM 2184 N N . ILE A 1 268 ? -11.390 9.401 -30.553 1.00 37.22 268 ILE A N 1
ATOM 2185 C CA . ILE A 1 268 ? -11.959 9.430 -29.198 1.00 37.22 268 ILE A CA 1
ATOM 2186 C C . ILE A 1 268 ? -13.426 9.845 -29.373 1.00 37.22 268 ILE A C 1
ATOM 2188 O O . ILE A 1 268 ? -13.690 10.716 -30.202 1.00 37.22 268 ILE A O 1
ATOM 2192 N N . SER A 1 269 ? -14.354 9.233 -28.633 1.00 39.78 269 SER A N 1
ATOM 2193 C CA . SER A 1 269 ? -15.750 9.697 -28.550 1.00 39.78 269 SER A CA 1
ATOM 2194 C C . SER A 1 269 ? -15.942 10.509 -27.272 1.00 39.78 269 SER A C 1
ATOM 2196 O O . SER A 1 269 ? -15.325 10.187 -26.256 1.00 39.78 269 SER A O 1
ATOM 2198 N N . TYR A 1 270 ? -16.773 11.547 -27.326 1.00 43.91 270 TYR A N 1
ATOM 2199 C CA . TYR A 1 270 ? -17.066 12.433 -26.198 1.00 43.91 270 TYR A CA 1
ATOM 2200 C C . TYR A 1 270 ? -18.587 12.556 -26.040 1.00 43.91 270 TYR A C 1
ATOM 2202 O O . TYR A 1 270 ? -19.225 13.395 -26.663 1.00 43.91 270 TYR A O 1
ATOM 2210 N N . ASP A 1 271 ? -19.137 11.684 -25.199 1.00 34.75 271 ASP A N 1
ATOM 2211 C CA . ASP A 1 271 ? -20.554 11.516 -24.861 1.00 34.75 271 ASP A CA 1
ATOM 2212 C C . ASP A 1 271 ? -20.595 10.958 -23.412 1.00 34.75 271 ASP A C 1
ATOM 2214 O O . ASP A 1 271 ? -19.735 10.147 -23.074 1.00 34.75 271 ASP A O 1
ATOM 2218 N N . GLN A 1 272 ? -21.496 11.321 -22.485 1.00 38.84 272 GLN A N 1
ATOM 2219 C CA . GLN A 1 272 ? -22.657 12.219 -22.563 1.00 38.84 272 GLN A CA 1
ATOM 2220 C C . GLN A 1 272 ? -23.054 12.819 -21.185 1.00 38.84 272 GLN A C 1
ATOM 2222 O O . GLN A 1 272 ? -23.072 12.117 -20.183 1.00 38.84 272 GLN A O 1
ATOM 2227 N N . ILE A 1 273 ? -23.460 14.100 -21.213 1.00 32.62 273 ILE A N 1
ATOM 2228 C CA . ILE A 1 273 ? -24.657 14.716 -20.577 1.00 32.62 273 ILE A CA 1
ATOM 2229 C C . ILE A 1 273 ? -24.828 14.816 -19.029 1.00 32.62 273 ILE A C 1
ATOM 2231 O O . ILE A 1 273 ? -24.548 13.925 -18.239 1.00 32.62 273 ILE A O 1
ATOM 2235 N N . TYR A 1 274 ? -25.390 15.971 -18.631 1.00 37.31 274 TYR A N 1
ATOM 2236 C CA . TYR A 1 274 ? -25.837 16.408 -17.293 1.00 37.31 274 TYR A CA 1
ATOM 2237 C C . TYR A 1 274 ? -27.183 15.820 -16.811 1.00 37.31 274 TYR A C 1
ATOM 2239 O O . TYR A 1 274 ? -28.108 15.689 -17.611 1.00 37.31 274 TYR A O 1
ATOM 2247 N N . GLN A 1 275 ? -27.364 15.749 -15.479 1.00 40.69 275 GLN A N 1
ATOM 2248 C CA . GLN A 1 275 ? -28.583 16.109 -14.696 1.00 40.69 275 GLN A CA 1
ATOM 2249 C C . GLN A 1 275 ? -28.223 16.075 -13.178 1.00 40.69 275 GLN A C 1
ATOM 2251 O O . GLN A 1 275 ? -27.380 15.269 -12.807 1.00 40.69 275 GLN A O 1
ATOM 2256 N N . LYS A 1 276 ? -28.592 16.983 -12.241 1.00 30.06 276 LYS A N 1
ATOM 2257 C CA . LYS A 1 276 ? -29.861 17.677 -11.856 1.00 30.06 276 LYS A CA 1
ATOM 2258 C C . LYS A 1 276 ? -30.965 16.683 -11.429 1.00 30.06 276 LYS A C 1
ATOM 2260 O O . LYS A 1 276 ? -31.264 15.812 -12.221 1.00 30.06 276 LYS A O 1
ATOM 2265 N N . SER A 1 277 ? -31.687 16.755 -10.295 1.00 31.67 277 SER A N 1
ATOM 2266 C CA . SER A 1 277 ? -31.670 17.540 -9.022 1.00 31.67 277 SER A CA 1
ATOM 2267 C C . SER A 1 277 ? -32.440 16.701 -7.937 1.00 31.67 277 SER A C 1
ATOM 2269 O O . SER A 1 277 ? -32.620 15.520 -8.198 1.00 31.67 277 SER A O 1
ATOM 2271 N N . LYS A 1 278 ? -32.930 17.091 -6.736 1.00 33.75 278 LYS A N 1
ATOM 2272 C CA . LYS A 1 278 ? -33.240 18.358 -6.012 1.00 33.75 278 LYS A CA 1
ATOM 2273 C C . LYS A 1 278 ? -33.319 18.070 -4.471 1.00 33.75 278 LYS A C 1
ATOM 2275 O O . LYS A 1 278 ? -32.735 17.085 -4.040 1.00 33.75 278 LYS A O 1
ATOM 2280 N N . ALA A 1 279 ? -34.003 18.880 -3.637 1.00 32.97 279 ALA A N 1
ATOM 2281 C CA . ALA A 1 279 ? -34.171 18.661 -2.172 1.00 32.97 279 ALA A CA 1
ATOM 2282 C C . ALA A 1 279 ? -35.458 19.315 -1.572 1.00 32.97 279 ALA A C 1
ATOM 2284 O O . ALA A 1 279 ? -36.058 20.118 -2.290 1.00 32.97 279 ALA A O 1
ATOM 2285 N N . ARG A 1 280 ? -35.773 19.050 -0.267 1.00 33.31 280 ARG A N 1
ATOM 2286 C CA . ARG A 1 280 ? -36.840 19.587 0.672 1.00 33.31 280 ARG A CA 1
ATOM 2287 C C . ARG A 1 280 ? -38.011 18.615 1.033 1.00 33.31 280 ARG A C 1
ATOM 2289 O O . ARG A 1 280 ? -38.270 17.749 0.206 1.00 33.31 280 ARG A O 1
ATOM 2296 N N . PRO A 1 281 ? -38.826 18.832 2.116 1.00 43.62 281 PRO A N 1
ATOM 2297 C CA . PRO A 1 281 ? -38.535 19.355 3.488 1.00 43.62 281 PRO A CA 1
ATOM 2298 C C . PRO A 1 281 ? -39.374 18.758 4.690 1.00 43.62 281 PRO A C 1
ATOM 2300 O O . PRO A 1 281 ? -40.337 18.037 4.481 1.00 43.62 281 PRO A O 1
ATOM 2303 N N . LYS A 1 282 ? -39.029 19.173 5.935 1.00 35.00 282 LYS A N 1
ATOM 2304 C CA . LYS A 1 282 ? -39.827 19.432 7.188 1.00 35.00 282 LYS A CA 1
ATOM 2305 C C . LYS A 1 282 ? -41.138 18.678 7.574 1.00 35.00 282 LYS A C 1
ATOM 2307 O O . LYS A 1 282 ? -42.144 18.796 6.881 1.00 35.00 282 LYS A O 1
ATOM 2312 N N . SER A 1 283 ? -41.175 18.152 8.817 1.00 35.78 283 SER A N 1
ATOM 2313 C CA . SER A 1 283 ? -42.264 18.247 9.851 1.00 35.78 283 SER A CA 1
ATOM 2314 C C . SER A 1 283 ? -41.782 17.602 11.197 1.00 35.78 283 SER A C 1
ATOM 2316 O O . SER A 1 283 ? -41.021 16.644 11.102 1.00 35.78 283 SER A O 1
ATOM 2318 N N . GLU A 1 284 ? -42.029 18.007 12.468 1.00 40.41 284 GLU A N 1
ATOM 2319 C CA . GLU A 1 284 ? -42.660 19.187 13.146 1.00 40.41 284 GLU A CA 1
ATOM 2320 C C . GLU A 1 284 ? -44.074 18.919 13.791 1.00 40.41 284 GLU A C 1
ATOM 2322 O O . GLU A 1 284 ? -45.065 18.969 13.069 1.00 40.41 284 GLU A O 1
ATOM 2327 N N . ILE A 1 285 ? -44.157 18.597 15.118 1.00 35.94 285 ILE A N 1
ATOM 2328 C CA . ILE A 1 285 ? -45.363 18.300 15.984 1.00 35.94 285 ILE A CA 1
ATOM 2329 C C . ILE A 1 285 ? -45.108 18.740 17.469 1.00 35.94 285 ILE A C 1
ATOM 2331 O O . ILE A 1 285 ? -43.947 18.779 17.875 1.00 35.94 285 ILE A O 1
ATOM 2335 N N . GLU A 1 286 ? -46.155 19.047 18.266 1.00 39.00 286 GLU A N 1
ATOM 2336 C CA . GLU A 1 286 ? -46.145 19.678 19.621 1.00 39.00 286 GLU A CA 1
ATOM 2337 C C . GLU A 1 286 ? -47.106 18.982 20.651 1.00 39.00 286 GLU A C 1
ATOM 2339 O O . GLU A 1 286 ? -47.743 17.993 20.293 1.00 39.00 286 GLU A O 1
ATOM 2344 N N . GLU A 1 287 ? -47.227 19.522 21.886 1.00 38.56 287 GLU A N 1
ATOM 2345 C CA . GLU A 1 287 ? -48.226 19.243 22.970 1.00 38.56 287 GLU A CA 1
ATOM 2346 C C . GLU A 1 287 ? -48.070 17.927 23.799 1.00 38.56 287 GLU A C 1
ATOM 2348 O O . GLU A 1 287 ? -47.505 16.951 23.316 1.00 38.56 287 GLU A O 1
ATOM 2353 N N . MET A 1 288 ? -48.501 17.787 25.076 1.00 33.31 288 MET A N 1
ATOM 2354 C CA . MET A 1 288 ? -49.098 18.698 26.094 1.00 33.31 288 MET A CA 1
ATOM 2355 C C . MET A 1 288 ? -48.818 18.183 27.542 1.00 33.31 288 MET A C 1
ATOM 2357 O O . MET A 1 288 ? -48.534 16.998 27.717 1.00 33.31 288 MET A O 1
ATOM 2361 N N . GLU A 1 289 ? -48.988 19.014 28.586 1.00 44.88 289 GLU A N 1
ATOM 2362 C CA . GLU A 1 289 ? -48.983 18.610 30.020 1.00 44.88 289 GLU A CA 1
ATOM 2363 C C . GLU A 1 289 ? -50.359 18.794 30.710 1.00 44.88 289 GLU A C 1
ATOM 2365 O O . GLU A 1 289 ? -51.106 19.702 30.340 1.00 44.88 289 GLU A O 1
ATOM 2370 N N . PRO A 1 290 ? -50.669 18.009 31.767 1.00 43.06 290 PRO A N 1
ATOM 2371 C CA . PRO A 1 290 ? -51.695 18.339 32.763 1.00 43.06 290 PRO A CA 1
ATOM 2372 C C . PRO A 1 290 ? -51.149 18.484 34.207 1.00 43.06 290 PRO A C 1
ATOM 2374 O O . PRO A 1 290 ? -50.360 17.670 34.687 1.00 43.06 290 PRO A O 1
ATOM 2377 N N . GLU A 1 291 ? -51.638 19.494 34.933 1.00 39.72 291 GLU A N 1
ATOM 2378 C CA . GLU A 1 291 ? -51.208 19.889 36.289 1.00 39.72 291 GLU A CA 1
ATOM 2379 C C . GLU A 1 291 ? -52.034 19.219 37.419 1.00 39.72 291 GLU A C 1
ATOM 2381 O O . GLU A 1 291 ? -53.213 18.909 37.238 1.00 39.72 291 GLU A O 1
ATOM 2386 N N . ILE A 1 292 ? -51.445 19.008 38.612 1.00 36.22 292 ILE A N 1
ATOM 2387 C CA . ILE A 1 292 ? -52.135 18.465 39.806 1.00 36.22 292 ILE A CA 1
ATOM 2388 C C . ILE A 1 292 ? -51.753 19.249 41.078 1.00 36.22 292 ILE A C 1
ATOM 2390 O O . ILE A 1 292 ? -50.578 19.464 41.368 1.00 36.22 292 ILE A O 1
ATOM 2394 N N . THR A 1 293 ? -52.758 19.632 41.872 1.00 47.78 293 THR A N 1
ATOM 2395 C CA . THR A 1 293 ? -52.628 20.460 43.088 1.00 47.78 293 THR A CA 1
ATOM 2396 C C . THR A 1 293 ? -52.170 19.676 44.331 1.00 47.78 293 THR A C 1
ATOM 2398 O O . THR A 1 293 ? -52.361 18.463 44.437 1.00 47.78 293 THR A O 1
ATOM 2401 N N . LEU A 1 294 ? -51.557 20.367 45.308 1.00 46.72 294 LEU A N 1
ATOM 2402 C CA . LEU A 1 294 ? -50.948 19.752 46.501 1.00 46.72 294 LEU A CA 1
ATOM 2403 C C . LEU A 1 294 ? -51.267 20.465 47.832 1.00 46.72 294 LEU A C 1
ATOM 2405 O O . LEU A 1 294 ? -51.806 21.567 47.871 1.00 46.72 294 LEU A O 1
ATOM 2409 N N . ALA A 1 295 ? -50.983 19.760 48.934 1.00 55.19 295 ALA A N 1
ATOM 2410 C CA . ALA A 1 295 ? -51.525 20.008 50.275 1.00 55.19 295 ALA A CA 1
ATOM 2411 C C . ALA A 1 295 ? -50.635 20.870 51.209 1.00 55.19 295 ALA A C 1
ATOM 2413 O O . ALA A 1 295 ? -49.570 21.356 50.839 1.00 55.19 295 ALA A O 1
ATOM 2414 N N . THR A 1 296 ? -51.096 21.066 52.451 1.00 68.62 296 THR A N 1
ATOM 2415 C CA . THR A 1 296 ? -50.622 22.112 53.377 1.00 68.62 296 THR A CA 1
ATOM 2416 C C . THR A 1 296 ? -49.197 21.922 53.939 1.00 68.62 296 THR A C 1
ATOM 2418 O O . THR A 1 296 ? -48.752 20.793 54.167 1.00 68.62 296 THR A O 1
ATOM 2421 N N . PRO A 1 297 ? -48.458 23.019 54.235 1.00 63.59 297 PRO A N 1
ATOM 2422 C CA . PRO A 1 297 ? -46.993 23.001 54.136 1.00 63.59 297 PRO A CA 1
ATOM 2423 C C . PRO A 1 297 ? -46.247 22.121 55.143 1.00 63.59 297 PRO A C 1
ATOM 2425 O O . PRO A 1 297 ? -45.321 21.423 54.751 1.00 63.59 297 PRO A O 1
ATOM 2428 N N . ARG A 1 298 ? -46.611 22.114 56.434 1.00 56.56 298 ARG A N 1
ATOM 2429 C CA . ARG A 1 298 ? -45.837 21.369 57.455 1.00 56.56 298 ARG A CA 1
ATOM 2430 C C . ARG A 1 298 ? -46.023 19.853 57.361 1.00 56.56 298 ARG A C 1
ATOM 2432 O O . ARG A 1 298 ? -45.053 19.110 57.503 1.00 56.56 298 ARG A O 1
ATOM 2439 N N . THR A 1 299 ? -47.240 19.394 57.074 1.00 53.44 299 THR A N 1
ATOM 2440 C CA . THR A 1 299 ? -47.516 17.975 56.801 1.00 53.44 299 THR A CA 1
ATOM 2441 C C . THR A 1 299 ? -46.922 17.568 55.456 1.00 53.44 299 THR A C 1
ATOM 2443 O O . THR A 1 299 ? -46.365 16.476 55.340 1.00 53.44 299 THR A O 1
ATOM 2446 N N . PHE A 1 300 ? -46.974 18.469 54.465 1.00 53.34 300 PHE A N 1
ATOM 2447 C CA . PHE A 1 300 ? -46.310 18.288 53.182 1.00 53.34 300 PHE A CA 1
ATOM 2448 C C . PHE A 1 300 ? -44.798 18.136 53.355 1.00 53.34 300 PHE A C 1
ATOM 2450 O O . PHE A 1 300 ? -44.300 17.119 52.913 1.00 53.34 300 PHE A O 1
ATOM 2457 N N . SER A 1 301 ? -44.071 19.004 54.070 1.00 62.81 301 SER A N 1
ATOM 2458 C CA . SER A 1 301 ? -42.612 18.868 54.251 1.00 62.81 301 SER A CA 1
ATOM 2459 C C . SER A 1 301 ? -42.183 17.510 54.811 1.00 62.81 301 SER A C 1
ATOM 2461 O O . SER A 1 301 ? -41.251 16.918 54.276 1.00 62.81 301 SER A O 1
ATOM 2463 N N . LYS A 1 302 ? -42.857 16.978 55.843 1.00 60.59 302 LYS A N 1
ATOM 2464 C CA . LYS A 1 302 ? -42.420 15.722 56.484 1.00 60.59 302 LYS A CA 1
ATOM 2465 C C . LYS A 1 302 ? -42.933 14.456 55.786 1.00 60.59 302 LYS A C 1
ATOM 2467 O O . LYS A 1 302 ? -42.235 13.446 55.763 1.00 60.59 302 LYS A O 1
ATOM 2472 N N . MET A 1 303 ? -44.097 14.512 55.126 1.00 54.59 303 MET A N 1
ATOM 2473 C CA . MET A 1 303 ? -44.462 13.473 54.152 1.00 54.59 303 MET A CA 1
ATOM 2474 C C . MET A 1 303 ? -43.597 13.544 52.893 1.00 54.59 303 MET A C 1
ATOM 2476 O O . MET A 1 303 ? -43.319 12.499 52.319 1.00 54.59 303 MET A O 1
ATOM 2480 N N . MET A 1 304 ? -43.173 14.734 52.464 1.00 58.69 304 MET A N 1
ATOM 2481 C CA . MET A 1 304 ? -42.253 14.925 51.347 1.00 58.69 304 MET A CA 1
ATOM 2482 C C . MET A 1 304 ? -40.907 14.337 51.699 1.00 58.69 304 MET A C 1
ATOM 2484 O O . MET A 1 304 ? -40.483 13.500 50.941 1.00 58.69 304 MET A O 1
ATOM 2488 N N . GLU A 1 305 ? -40.292 14.642 52.840 1.00 70.75 305 GLU A N 1
ATOM 2489 C CA . GLU A 1 305 ? -39.023 14.032 53.273 1.00 70.75 305 GLU A CA 1
ATOM 2490 C C . GLU A 1 305 ? -39.060 12.490 53.204 1.00 70.75 305 GLU A C 1
ATOM 2492 O O . GLU A 1 305 ? -38.197 11.862 52.592 1.00 70.75 305 GLU A O 1
ATOM 2497 N N . ILE A 1 306 ? -40.130 11.864 53.709 1.00 61.84 306 ILE A N 1
ATOM 2498 C CA . ILE A 1 306 ? -40.319 10.409 53.596 1.00 61.84 306 ILE A CA 1
ATOM 2499 C C . ILE A 1 306 ? -40.565 9.976 52.137 1.00 61.84 306 ILE A C 1
ATOM 2501 O O . ILE A 1 306 ? -40.040 8.948 51.704 1.00 61.84 306 ILE A O 1
ATOM 2505 N N . ARG A 1 307 ? -41.350 10.717 51.345 1.00 56.06 307 ARG A N 1
ATOM 2506 C CA . ARG A 1 307 ? -41.656 10.391 49.937 1.00 56.06 307 ARG A CA 1
ATOM 2507 C C . ARG A 1 307 ? -40.493 10.676 48.977 1.00 56.06 307 ARG A C 1
ATOM 2509 O O . ARG A 1 307 ? -40.384 9.943 48.005 1.00 56.06 307 ARG A O 1
ATOM 2516 N N . SER A 1 308 ? -39.650 11.675 49.244 1.00 55.88 308 SER A N 1
ATOM 2517 C CA . SER A 1 308 ? -38.589 12.245 48.393 1.00 55.88 308 SER A CA 1
ATOM 2518 C C . SER A 1 308 ? -37.245 11.543 48.546 1.00 55.88 308 SER A C 1
ATOM 2520 O O . SER A 1 308 ? -36.392 11.659 47.668 1.00 55.88 308 SER A O 1
ATOM 2522 N N . ILE A 1 309 ? -37.135 10.645 49.528 1.00 57.50 309 ILE A N 1
ATOM 2523 C CA . ILE A 1 309 ? -36.419 9.373 49.362 1.00 57.50 309 ILE A CA 1
ATOM 2524 C C . ILE A 1 309 ? -37.206 8.524 48.322 1.00 57.50 309 ILE A C 1
ATOM 2526 O O . ILE A 1 309 ? -37.747 7.459 48.637 1.00 57.50 309 ILE A O 1
ATOM 2530 N N . SER A 1 310 ? -37.372 9.073 47.109 1.00 48.28 310 SER A N 1
ATOM 2531 C CA . SER A 1 310 ? -38.166 8.561 45.977 1.00 48.28 310 SER A CA 1
ATOM 2532 C C . SER A 1 310 ? -37.291 7.845 44.960 1.00 48.28 310 SER A C 1
ATOM 2534 O O . SER A 1 310 ? -37.714 6.858 44.361 1.00 48.28 310 SER A O 1
ATOM 2536 N N . GLN A 1 311 ? -36.061 8.328 44.785 1.00 54.09 311 GLN A N 1
ATOM 2537 C CA . GLN A 1 311 ? -35.039 7.629 44.032 1.00 54.09 311 GLN A CA 1
ATOM 2538 C C . GLN A 1 311 ? -34.570 6.454 44.887 1.00 54.09 311 GLN A C 1
ATOM 2540 O O . GLN A 1 311 ? -33.763 6.604 45.806 1.00 54.09 311 GLN A O 1
ATOM 2545 N N . GLY A 1 312 ? -35.143 5.279 44.613 1.00 60.75 312 GLY A N 1
ATOM 2546 C CA . GLY A 1 312 ? -34.600 4.022 45.110 1.00 60.75 312 GLY A CA 1
ATOM 2547 C C . GLY A 1 312 ? -33.126 3.944 44.729 1.00 60.75 312 GLY A C 1
ATOM 2548 O O . GLY A 1 312 ? -32.757 4.359 43.627 1.00 60.75 312 GLY A O 1
ATOM 2549 N N . ARG A 1 313 ? -32.288 3.476 45.661 1.00 71.19 313 ARG A N 1
ATOM 2550 C CA . ARG A 1 313 ? -30.840 3.411 45.449 1.00 71.19 313 ARG A CA 1
ATOM 2551 C C . ARG A 1 313 ? -30.547 2.699 44.130 1.00 71.19 313 ARG A C 1
ATOM 2553 O O . ARG A 1 313 ? -31.166 1.681 43.819 1.00 71.19 313 ARG A O 1
ATOM 2560 N N . GLN A 1 314 ? -29.617 3.264 43.367 1.00 81.25 314 GLN A N 1
ATOM 2561 C CA . GLN A 1 314 ? -29.020 2.560 42.241 1.00 81.25 314 GLN A CA 1
ATOM 2562 C C . GLN A 1 314 ? -28.401 1.258 42.758 1.00 81.25 314 GLN A C 1
ATOM 2564 O O . GLN A 1 314 ? -27.935 1.205 43.899 1.00 81.25 314 GLN A O 1
ATOM 2569 N N . LEU A 1 315 ? -28.438 0.214 41.932 1.00 83.50 315 LEU A N 1
ATOM 2570 C CA . LEU A 1 315 ? -27.761 -1.042 42.234 1.00 83.50 315 LEU A CA 1
ATOM 2571 C C . LEU A 1 315 ? -26.271 -0.746 42.423 1.00 83.50 315 LEU A C 1
ATOM 2573 O O . LEU A 1 315 ? -25.680 -0.054 41.593 1.00 83.50 315 LEU A O 1
ATOM 2577 N N . ASP A 1 316 ? -25.683 -1.253 43.502 1.00 82.31 316 ASP A N 1
ATOM 2578 C CA . ASP A 1 316 ? -24.269 -1.030 43.800 1.00 82.31 316 ASP A CA 1
ATOM 2579 C C . ASP A 1 316 ? -23.428 -1.859 42.816 1.00 82.31 316 ASP A C 1
ATOM 2581 O O . ASP A 1 316 ? -23.358 -3.089 42.919 1.00 82.31 316 ASP A O 1
ATOM 2585 N N . LEU A 1 317 ? -22.913 -1.199 41.773 1.00 80.00 317 LEU A N 1
ATOM 2586 C CA . LEU A 1 317 ? -22.149 -1.822 40.692 1.00 80.00 317 LEU A CA 1
ATOM 2587 C C . LEU A 1 317 ? -20.683 -1.390 40.792 1.00 80.00 317 LEU A C 1
ATOM 2589 O O . LEU A 1 317 ? -20.312 -0.313 40.318 1.00 80.00 317 LEU A O 1
ATOM 2593 N N . ASP A 1 318 ? -19.849 -2.257 41.367 1.00 72.62 318 ASP A N 1
ATOM 2594 C CA . ASP A 1 318 ? -18.393 -2.126 41.285 1.00 72.62 318 ASP A CA 1
ATOM 2595 C C . ASP A 1 318 ? -17.937 -2.001 39.820 1.00 72.62 318 ASP A C 1
ATOM 2597 O O . ASP A 1 318 ? -18.438 -2.690 38.925 1.00 72.62 318 ASP A O 1
ATOM 2601 N N . GLY A 1 319 ? -16.958 -1.127 39.570 1.00 69.81 319 GLY A N 1
ATOM 2602 C CA . GLY A 1 319 ? -16.391 -0.930 38.235 1.00 69.81 319 GLY A CA 1
ATOM 2603 C C . GLY A 1 319 ? -15.775 -2.220 37.683 1.00 69.81 319 GLY A C 1
ATOM 2604 O O . GLY A 1 319 ? -15.029 -2.913 38.374 1.00 69.81 319 GLY A O 1
ATOM 2605 N N . ILE A 1 320 ? -16.070 -2.545 36.421 1.00 75.31 320 ILE A N 1
ATOM 2606 C CA . ILE A 1 320 ? -15.614 -3.791 35.795 1.00 75.31 320 ILE A CA 1
ATOM 2607 C C . ILE A 1 320 ? -14.089 -3.767 35.630 1.00 75.31 320 ILE A C 1
ATOM 2609 O O . ILE A 1 320 ? -13.545 -2.944 34.893 1.00 75.31 320 ILE A O 1
ATOM 2613 N N . ASP A 1 321 ? -13.387 -4.730 36.235 1.00 72.06 321 ASP A N 1
ATOM 2614 C CA . ASP A 1 321 ? -11.982 -4.979 35.910 1.00 72.06 321 ASP A CA 1
ATOM 2615 C C . ASP A 1 321 ? -11.865 -5.722 34.573 1.00 72.06 321 ASP A C 1
ATOM 2617 O O . ASP A 1 321 ? -11.808 -6.949 34.462 1.00 72.06 321 ASP A O 1
ATOM 2621 N N . ILE A 1 322 ? -11.788 -4.907 33.529 1.00 68.81 322 ILE A N 1
ATOM 2622 C CA . ILE A 1 322 ? -11.603 -5.283 32.129 1.00 68.81 322 ILE A CA 1
ATOM 2623 C C . ILE A 1 322 ? -10.435 -6.267 31.941 1.00 68.81 322 ILE A C 1
ATOM 2625 O O . ILE A 1 322 ? -10.482 -7.096 31.030 1.00 68.81 322 ILE A O 1
ATOM 2629 N N . THR A 1 323 ? -9.396 -6.220 32.788 1.00 70.44 323 THR A N 1
ATOM 2630 C CA . THR A 1 323 ? -8.208 -7.082 32.644 1.00 70.44 323 THR A CA 1
ATOM 2631 C C . THR A 1 323 ? -8.493 -8.562 32.916 1.00 70.44 323 THR A C 1
ATOM 2633 O O . THR A 1 323 ? -7.743 -9.419 32.447 1.00 70.44 323 THR A O 1
ATOM 2636 N N . GLN A 1 324 ? -9.599 -8.870 33.601 1.00 75.19 324 GLN A N 1
ATOM 2637 C CA . GLN A 1 324 ? -10.066 -10.233 33.875 1.00 75.19 324 GLN A CA 1
ATOM 2638 C C . GLN A 1 324 ? -10.925 -10.800 32.732 1.00 75.19 324 GLN A C 1
ATOM 2640 O O . GLN A 1 324 ? -11.051 -12.017 32.587 1.00 75.19 324 GLN A O 1
ATOM 2645 N N . HIS A 1 325 ? -11.506 -9.929 31.900 1.00 68.62 325 HIS A N 1
ATOM 2646 C CA . HIS A 1 325 ? -12.449 -10.304 30.841 1.00 68.62 325 HIS A CA 1
ATOM 2647 C C . HIS A 1 325 ? -11.844 -10.227 29.434 1.00 68.62 325 HIS A C 1
ATOM 2649 O O . HIS A 1 325 ? -12.139 -11.076 28.589 1.00 68.62 325 HIS A O 1
ATOM 2655 N N . ILE A 1 326 ? -10.954 -9.265 29.179 1.00 67.88 326 ILE A N 1
ATOM 2656 C CA . ILE A 1 326 ? -10.180 -9.212 27.939 1.00 67.88 326 ILE A CA 1
ATOM 2657 C C . ILE A 1 326 ? -8.991 -10.166 28.066 1.00 67.88 326 ILE A C 1
ATOM 2659 O O . ILE A 1 326 ? -7.997 -9.872 28.732 1.00 67.88 326 ILE A O 1
ATOM 2663 N N . LYS A 1 327 ? -9.056 -11.301 27.357 1.00 60.31 327 LYS A N 1
ATOM 2664 C CA . LYS A 1 327 ? -7.860 -12.108 27.077 1.00 60.31 327 LYS A CA 1
ATOM 2665 C C . LYS A 1 327 ? -6.822 -11.195 26.427 1.00 60.31 327 LYS A C 1
ATOM 2667 O O . LYS A 1 327 ? -7.086 -10.664 25.349 1.00 60.31 327 LYS A O 1
ATOM 2672 N N . LYS A 1 328 ? -5.658 -11.025 27.071 1.00 54.12 328 LYS A N 1
ATOM 2673 C CA . LYS A 1 328 ? -4.539 -10.243 26.519 1.00 54.12 328 LYS A CA 1
ATOM 2674 C C . LYS A 1 328 ? -4.315 -10.654 25.057 1.00 54.12 328 LYS A C 1
ATOM 2676 O O . LYS A 1 328 ? -4.222 -11.862 24.811 1.00 54.12 328 LYS A O 1
ATOM 2681 N N . PRO A 1 329 ? -4.231 -9.707 24.104 1.00 49.06 329 PRO A N 1
ATOM 2682 C CA . PRO A 1 329 ? -3.940 -10.057 22.723 1.00 49.06 329 PRO A CA 1
ATOM 2683 C C . PRO A 1 329 ? -2.619 -10.824 22.690 1.00 49.06 329 PRO A C 1
ATOM 2685 O O . PRO A 1 329 ? -1.622 -10.395 23.279 1.00 49.06 329 PRO A O 1
ATOM 2688 N N . VAL A 1 330 ? -2.626 -11.987 22.037 1.00 41.62 330 VAL A N 1
ATOM 2689 C CA . VAL A 1 330 ? -1.397 -12.743 21.789 1.00 41.62 330 VAL A CA 1
ATOM 2690 C C . VAL A 1 330 ? -0.466 -11.815 21.017 1.00 41.62 330 VAL A C 1
ATOM 2692 O O . VAL A 1 330 ? -0.868 -11.265 19.991 1.00 41.62 330 VAL A O 1
ATOM 2695 N N . ARG A 1 331 ? 0.756 -11.609 21.521 1.00 38.00 331 ARG A N 1
ATOM 2696 C CA . ARG A 1 331 ? 1.767 -10.821 20.812 1.00 38.00 331 ARG A CA 1
ATOM 2697 C C . ARG A 1 331 ? 2.073 -11.513 19.487 1.00 38.00 331 ARG A C 1
ATOM 2699 O O . ARG A 1 331 ? 2.795 -12.506 19.464 1.00 38.00 331 ARG A O 1
ATOM 2706 N N . MET A 1 332 ? 1.496 -10.983 18.412 1.00 35.06 332 MET A N 1
ATOM 2707 C CA . MET A 1 332 ? 1.886 -11.283 17.039 1.00 35.06 332 MET A CA 1
ATOM 2708 C C . MET A 1 332 ? 3.306 -10.740 16.853 1.00 35.06 332 MET A C 1
ATOM 2710 O O . MET A 1 332 ? 3.487 -9.532 16.683 1.00 35.06 332 MET A O 1
ATOM 2714 N N . HIS A 1 333 ? 4.283 -11.632 17.008 1.00 33.06 333 HIS A N 1
ATOM 2715 C CA . HIS A 1 333 ? 5.708 -11.381 16.803 1.00 33.06 333 HIS A CA 1
ATOM 2716 C C . HIS A 1 333 ? 6.074 -11.433 15.315 1.00 33.06 333 HIS A C 1
ATOM 2718 O O . HIS A 1 333 ? 5.453 -12.243 14.592 1.00 33.06 333 HIS A O 1
#

Secondary structure (DSSP, 8-state):
--PPPPPP----------SHHHHHHHHHHHHHHT-PPPPTTTHHHHHHHHHHHHHHHHHTT-HHHHHHHHHHHHHHHHHHHHHHHHHHHHHHHHHHHHHHHHHHHHHHHHHHHHHHHHHHHHHHHHHHHHHHHHHHHHHHHHHHHHTTSHHHHTTT----HHHHHHHHHHHHHHHHT-HHHHHHHHHHHHHHHHHHHHHHHHHHHHHHHHHHHHHHHHHHHHHHHHHHHHHHHHHHHHHHHHHHHHHHHHHHHHTTSPPPPP----------------------------------HHHHHHHHHHHHTTSPPPP--PPP-HHHHSPPPP---

Foldseek 3Di:
DDDDDDDDPPDPDDPDPPDDPVVLVVQLVCCVVVVDADDPVCNVVNLVVLVVQLVVCVVVVVNVVNVVSVVSNVSNVVVVVVVVVVVVVVVLVVVLVVVLVVLVVVLVVLLVVLVVVLVVLVVVLVVVVVVLVVVLVVVVVVLQVVLQPCVLLLVLLADDVVLLVLVVVLLVCVVVVNPVVSVVSVVVSVVVLVVSLVVSVVVSLVVSVVVVVVSVVVSVVVVVVSVVVSVVVSVVSVVVSVVVSVVSVVVSVCSVDDDDDDDDDDDDDDDDDDDDDDDDDDDDDDDDDDDDDDDDDPVCVVVCVSCVCVPDDGRDHRRDNVVVSDDPPDPPD

Sequence (333 aa):
MNSVPPIPIDSIPQRQPSGMGASVQVYIDNFVKSKELPPPSQKAAVFQYLDKLRIDAAASRMYKDAAKYQQISKDMQQAYFVEREMEKMRTTSRRISTARSALQTKISSNTQQYNTEIENYKNKRMKELQKIKESHEEQLQEFSNHWKDPKTMLEFAKPSPQLLNLRNIEKKQVILGDYQGAEIVRQRAVDLEKIETKNANNRAIAKMNVDYQNLLRKQQAEIDNFNKRTELQIQFFESQKNSSVAAISTQIRLNSTDPPRHTRKRKISYDQIYQKSKARPKSEIEEMEPEITLATPRTFSKMMEIRSISQGRQLDLDGIDITQHIKKPVRMH